Protein AF-A0A7R9L9N0-F1 (afdb_monomer)

InterPro domains:
  IPR003959 ATPase, AAA-type, core [PF07724] (1-65)
  IPR019489 Clp ATPase, C-terminal [PF10431] (75-154)
  IPR019489 Clp ATPase, C-terminal [SM01086] (73-165)
  IPR027417 P-loop containing nucleoside triphosphate hydrolase [G3DSA:3.40.50.300] (1-71)
  IPR027417 P-loop containing nucleoside triphosphate hydrolase [SSF52540] (1-149)
  IPR050130 ATP-dependent Clp protease/Chaperone ClpA/ClpB [PTHR11638] (1-160)

pLDDT: mean 86.3, std 12.86, range [38.19, 96.75]

Secondary structure (DSSP, 8-state):
-TTSEEE-TTS-EEE-TT--------TTHHHHHSPPSSSS---THHHHHHHHHHHS-HHHHTT-S---PPPPPPHHHHHHHHHHHHHHHHHHHHTTTEEEEE-HHHHHHHHHHS-BTTTBTHHHHHHHIIIIIHHHHHHHHHSTTTTT-EEEEEEEEEETTEEEEEEEEEE--TT----

Sequence (179 aa):
MDHGALTDNNGRKSDFRNVIIVLTTNIGAESISRNSIGFTEQDNSNDNQEAMKRAFAPEFRNRLDGVIQFKALPTTVIESVVDKFLTELQAQLDDKKVVLEVDQSARDWMAENGYDRLMGARPMQRLIQEHLKKPLAEMILFGELADHGGNVAVSVKKENGKAVGLTLEVFEDQTAEPA

Mean predicted aligned error: 8.56 Å

Organism: NCBI:txid334625

Nearest PDB structures (foldseek):
  7uix-assembly1_B  TM=8.392E-01  e=4.889E-17  Escherichia coli
  6w21-assembly1_E  TM=8.529E-01  e=1.206E-16  Escherichia coli K-12
  7uiw-assembly1_B  TM=8.337E-01  e=1.561E-16  Escherichia coli
  7uiy-assembly1_F  TM=8.412E-01  e=2.155E-16  Escherichia coli
  1qvr-assembly1_A  TM=8.276E-01  e=9.006E-12  Thermus thermophilus

Solvent-accessible surface area (backbone atoms only — not comparable to full-atom values): 10973 Å² total; per-residue (Å²): 118,94,79,36,58,50,69,50,99,86,70,50,74,48,75,41,82,91,55,87,86,84,86,86,77,73,78,42,47,71,59,72,63,57,77,53,90,61,101,53,87,66,82,55,64,64,60,34,53,51,44,48,58,73,75,42,58,66,74,61,59,75,70,51,95,73,86,84,84,84,75,75,81,53,68,73,57,40,45,53,50,50,52,49,53,50,51,58,48,40,64,63,27,53,84,52,49,33,47,76,46,72,39,69,65,32,52,53,51,45,40,64,72,12,47,39,83,81,64,37,63,59,50,30,61,54,47,45,42,63,60,42,51,48,56,51,50,49,28,43,71,76,41,89,28,44,89,74,22,47,37,33,41,33,39,59,30,65,55,98,89,38,79,78,51,62,41,78,44,79,53,80,80,86,79,75,74,81,131

Radius of gyration: 23.98 Å; Cα contacts (8 Å, |Δi|>4): 185; chains: 1; bounding box: 68×57×52 Å

Structure (mmCIF, N/CA/C/O backbone):
data_AF-A0A7R9L9N0-F1
#
_entry.id   AF-A0A7R9L9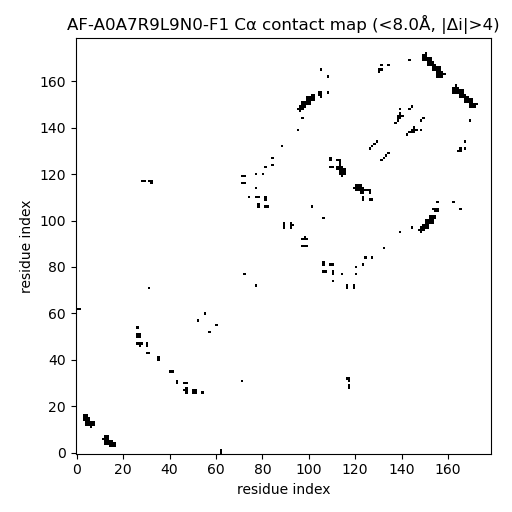N0-F1
#
loop_
_atom_site.group_PDB
_atom_site.id
_atom_site.type_symbol
_atom_site.label_atom_id
_atom_site.label_alt_id
_atom_site.label_comp_id
_atom_site.label_asym_id
_atom_site.label_entity_id
_atom_site.label_seq_id
_atom_site.pdbx_PDB_ins_code
_atom_site.Cartn_x
_atom_site.Cartn_y
_atom_site.Cartn_z
_atom_site.occupancy
_atom_site.B_iso_or_equiv
_atom_site.auth_seq_id
_atom_site.auth_comp_id
_atom_site.auth_asym_id
_atom_site.auth_atom_id
_atom_site.pdbx_PDB_model_num
ATOM 1 N N . MET A 1 1 ? 20.159 -14.242 -21.061 1.00 66.88 1 MET A N 1
ATOM 2 C CA . MET A 1 1 ? 18.996 -14.162 -21.972 1.00 66.88 1 MET A CA 1
ATOM 3 C C . MET A 1 1 ? 19.245 -14.976 -23.233 1.00 66.88 1 MET A C 1
ATOM 5 O O . MET A 1 1 ? 18.475 -15.877 -23.512 1.00 66.88 1 MET A O 1
ATOM 9 N N . ASP A 1 2 ? 20.377 -14.768 -23.898 1.00 79.56 2 ASP A N 1
ATOM 10 C CA . ASP A 1 2 ? 20.700 -15.295 -25.238 1.00 79.56 2 ASP A CA 1
ATOM 11 C C . ASP A 1 2 ? 20.573 -16.808 -25.439 1.00 79.56 2 ASP A C 1
ATOM 13 O O . ASP A 1 2 ? 20.104 -17.256 -26.480 1.00 79.56 2 ASP A O 1
ATOM 17 N N . HIS A 1 3 ? 20.982 -17.609 -24.456 1.00 83.31 3 HIS A N 1
ATOM 18 C CA . HIS A 1 3 ? 20.977 -19.072 -24.580 1.00 83.31 3 HIS A CA 1
ATOM 19 C C . HIS A 1 3 ? 19.812 -19.749 -23.855 1.00 83.31 3 HIS A C 1
ATOM 21 O O . HIS A 1 3 ? 19.729 -20.976 -23.861 1.00 83.31 3 HIS A O 1
ATOM 27 N N . GLY A 1 4 ? 18.940 -18.965 -23.207 1.00 88.44 4 GLY A N 1
ATOM 28 C CA . GLY A 1 4 ? 17.762 -19.470 -22.501 1.00 88.44 4 GLY A CA 1
ATOM 29 C C . GLY A 1 4 ? 18.058 -20.539 -21.448 1.00 88.44 4 GLY A C 1
ATOM 30 O O . GLY A 1 4 ? 17.176 -21.327 -21.142 1.00 88.44 4 GLY A O 1
ATOM 31 N N . ALA A 1 5 ? 19.284 -20.627 -20.924 1.00 93.12 5 ALA A N 1
ATOM 32 C CA . ALA A 1 5 ? 19.654 -21.661 -19.971 1.00 93.12 5 ALA A CA 1
ATOM 33 C C . ALA A 1 5 ? 20.820 -21.252 -19.068 1.00 93.12 5 ALA A C 1
ATOM 35 O O . ALA A 1 5 ? 21.675 -20.462 -19.472 1.00 93.12 5 ALA A O 1
ATOM 36 N N . LEU A 1 6 ? 20.869 -21.839 -17.873 1.00 93.88 6 LEU A N 1
ATOM 37 C CA . LEU A 1 6 ? 21.941 -21.671 -16.893 1.00 93.88 6 LEU A CA 1
ATOM 38 C C . LEU A 1 6 ? 22.413 -23.048 -16.423 1.00 93.88 6 LEU A C 1
ATOM 40 O O . LEU A 1 6 ? 21.587 -23.866 -16.027 1.00 93.88 6 LEU A O 1
ATOM 44 N N . THR A 1 7 ? 23.718 -23.304 -16.460 1.00 94.25 7 THR A N 1
ATOM 45 C CA . THR A 1 7 ? 24.301 -24.550 -15.943 1.00 94.25 7 THR A CA 1
ATOM 46 C C . THR A 1 7 ? 24.833 -24.320 -14.532 1.00 94.25 7 THR A C 1
ATOM 48 O O . THR A 1 7 ? 25.571 -23.361 -14.311 1.00 94.25 7 THR A O 1
ATOM 51 N N . ASP A 1 8 ? 24.450 -25.174 -13.585 1.00 93.38 8 ASP A N 1
ATOM 52 C CA . ASP A 1 8 ? 24.952 -25.133 -12.211 1.00 93.38 8 ASP A CA 1
ATOM 53 C C . ASP A 1 8 ? 26.364 -25.744 -12.085 1.00 93.38 8 ASP A C 1
ATOM 55 O O . ASP A 1 8 ? 26.935 -26.283 -13.036 1.00 93.38 8 ASP A O 1
ATOM 59 N N . ASN A 1 9 ? 26.946 -25.669 -10.887 1.00 94.19 9 ASN A N 1
ATOM 60 C CA . ASN A 1 9 ? 28.271 -26.225 -10.586 1.00 94.19 9 ASN A CA 1
ATOM 61 C C . ASN A 1 9 ? 28.336 -27.764 -10.628 1.00 94.19 9 ASN A C 1
ATOM 63 O O . ASN A 1 9 ? 29.430 -28.322 -10.661 1.00 94.19 9 ASN A O 1
ATOM 67 N N . ASN A 1 10 ? 27.187 -28.440 -10.653 1.00 93.75 10 ASN A N 1
ATOM 68 C CA . ASN A 1 10 ? 27.058 -29.891 -10.762 1.00 93.75 10 ASN A CA 1
ATOM 69 C C . ASN A 1 10 ? 26.757 -30.343 -12.204 1.00 93.75 10 ASN A C 1
ATOM 71 O O . ASN A 1 10 ? 26.497 -31.524 -12.439 1.00 93.75 10 ASN A O 1
ATOM 75 N N . GLY A 1 11 ? 26.767 -29.420 -13.173 1.00 92.88 11 GLY A N 1
ATOM 76 C CA . GLY A 1 11 ? 26.501 -29.694 -14.584 1.00 92.88 11 GLY A CA 1
ATOM 77 C C . GLY A 1 11 ? 25.018 -29.809 -14.952 1.00 92.88 11 GLY A C 1
ATOM 78 O O . GLY A 1 11 ? 24.703 -30.130 -16.099 1.00 92.88 11 GLY A O 1
ATOM 79 N N . ARG A 1 12 ? 24.087 -29.545 -14.026 1.00 94.00 12 ARG A N 1
ATOM 80 C CA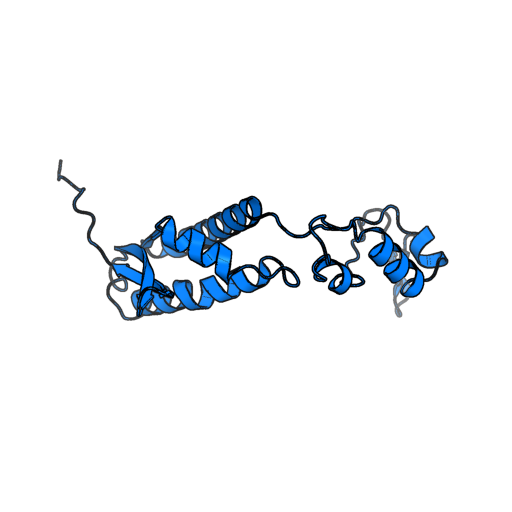 . ARG A 1 12 ? 22.651 -29.518 -14.335 1.00 94.00 12 ARG A CA 1
ATOM 81 C C . ARG A 1 12 ? 22.308 -28.228 -15.055 1.00 94.00 12 ARG A C 1
ATOM 83 O O . ARG A 1 12 ? 22.770 -27.156 -14.681 1.00 94.00 12 ARG A O 1
ATOM 90 N N . LYS A 1 13 ? 21.462 -28.328 -16.077 1.00 93.88 13 LYS A N 1
ATOM 91 C CA . LYS A 1 13 ? 21.051 -27.194 -16.905 1.00 93.88 13 LYS A CA 1
ATOM 92 C C . LYS A 1 13 ? 19.606 -26.810 -16.599 1.00 93.88 13 LYS A C 1
ATOM 94 O O . LYS A 1 13 ? 18.695 -27.589 -16.863 1.00 93.88 13 LYS A O 1
ATOM 99 N N . SER A 1 14 ? 19.410 -25.605 -16.084 1.00 94.06 14 SER A N 1
ATOM 100 C CA . SER A 1 14 ? 18.100 -24.973 -15.929 1.00 94.06 14 SER A CA 1
ATOM 101 C C . SER A 1 14 ? 17.702 -24.292 -17.231 1.00 94.06 14 SER A C 1
ATOM 103 O O . SER A 1 14 ? 18.494 -23.542 -17.801 1.00 94.06 14 SER A O 1
ATOM 105 N N . ASP A 1 15 ? 16.484 -24.548 -17.696 1.00 94.44 15 ASP A N 1
ATOM 106 C CA . ASP A 1 15 ? 15.914 -23.989 -18.922 1.00 94.44 15 ASP A CA 1
ATOM 107 C C . ASP A 1 15 ? 14.980 -22.813 -18.595 1.00 94.44 15 ASP A C 1
ATOM 109 O O . ASP A 1 15 ? 14.096 -22.928 -17.751 1.00 94.44 15 ASP A O 1
ATOM 113 N N . PHE A 1 16 ? 15.183 -21.684 -19.268 1.00 95.94 16 PHE A N 1
ATOM 114 C CA . PHE A 1 16 ? 14.452 -20.428 -19.094 1.00 95.94 16 PHE A CA 1
ATOM 115 C C . PHE A 1 16 ? 13.531 -20.104 -20.281 1.00 95.94 16 PHE A C 1
ATOM 117 O O . PHE A 1 16 ? 12.937 -19.031 -20.306 1.00 95.94 16 PHE A O 1
ATOM 124 N N . ARG A 1 17 ? 13.369 -21.004 -21.265 1.00 94.06 17 ARG A N 1
ATOM 125 C CA . ARG A 1 17 ? 12.525 -20.758 -22.456 1.00 94.06 17 ARG A CA 1
ATOM 126 C C . ARG A 1 17 ? 11.050 -20.496 -22.137 1.00 94.06 17 ARG A C 1
ATOM 128 O O . ARG A 1 17 ? 10.388 -19.821 -22.912 1.00 94.06 17 ARG A O 1
ATOM 135 N N . ASN A 1 18 ? 10.551 -21.008 -21.011 1.00 94.88 18 ASN A N 1
ATOM 136 C CA . ASN A 1 18 ? 9.166 -20.827 -20.554 1.00 94.88 18 ASN A CA 1
ATOM 137 C C . ASN A 1 18 ? 9.083 -19.990 -19.265 1.00 94.88 18 ASN A C 1
ATOM 139 O O . ASN A 1 18 ? 8.193 -20.197 -18.444 1.00 94.88 18 ASN A O 1
ATOM 143 N N . VAL A 1 19 ? 10.044 -19.088 -19.050 1.00 94.75 19 VAL A N 1
ATOM 144 C CA . VAL A 1 19 ? 10.122 -18.243 -17.852 1.00 94.75 19 VAL A CA 1
ATOM 145 C C . VAL A 1 19 ? 10.022 -16.777 -18.252 1.00 94.75 19 VAL A C 1
ATOM 147 O O . VAL A 1 19 ? 10.717 -16.327 -19.159 1.00 94.75 19 VAL A O 1
ATOM 150 N N . ILE A 1 20 ? 9.201 -16.019 -17.524 1.00 93.75 20 ILE A N 1
ATOM 151 C CA . ILE A 1 20 ? 9.184 -14.556 -17.600 1.00 93.75 20 ILE A CA 1
ATOM 152 C C . ILE A 1 20 ? 10.151 -14.021 -16.545 1.00 93.75 20 ILE A C 1
ATOM 154 O O . ILE A 1 20 ? 10.002 -14.302 -15.356 1.00 93.75 20 ILE A O 1
ATOM 158 N N . ILE A 1 21 ? 11.143 -13.244 -16.978 1.00 93.25 21 ILE A N 1
ATOM 159 C CA . ILE A 1 21 ? 12.102 -12.597 -16.081 1.00 93.25 21 ILE A CA 1
ATOM 160 C C . ILE A 1 21 ? 11.637 -11.162 -15.840 1.00 93.25 21 ILE A C 1
ATOM 162 O O . ILE A 1 21 ? 11.661 -10.336 -16.749 1.00 93.25 21 ILE A O 1
ATOM 166 N N . VAL A 1 22 ? 11.246 -10.862 -14.602 1.00 95.69 22 VAL A N 1
ATOM 167 C CA . VAL A 1 22 ? 10.924 -9.499 -14.164 1.00 95.69 22 VAL A CA 1
ATOM 168 C C . VAL A 1 22 ? 12.070 -8.978 -13.309 1.00 95.69 22 VAL A C 1
ATOM 170 O O . VAL A 1 22 ? 12.461 -9.604 -12.325 1.00 95.69 22 VAL A O 1
ATOM 173 N N . LEU A 1 23 ? 12.611 -7.825 -13.691 1.00 94.38 23 LEU A N 1
ATOM 174 C CA . LEU A 1 23 ? 13.697 -7.150 -12.989 1.00 94.38 23 LEU A CA 1
ATOM 175 C C . LEU A 1 23 ? 13.190 -5.802 -12.489 1.00 94.38 23 LEU A C 1
ATOM 177 O O . LEU A 1 23 ? 12.576 -5.049 -13.242 1.00 94.38 23 LEU A O 1
ATOM 181 N N . THR A 1 24 ? 13.464 -5.484 -11.229 1.00 92.38 24 THR A N 1
ATOM 182 C CA . THR A 1 24 ? 13.027 -4.231 -10.602 1.00 92.38 24 THR A CA 1
ATOM 183 C C . THR A 1 24 ? 14.224 -3.463 -10.069 1.00 92.38 24 THR A C 1
ATOM 185 O O . THR A 1 24 ? 15.133 -4.055 -9.490 1.00 92.38 24 THR A O 1
ATOM 188 N N . THR A 1 25 ? 14.214 -2.141 -10.212 1.00 89.81 25 THR A N 1
ATOM 189 C CA . THR A 1 25 ? 15.235 -1.252 -9.653 1.00 89.81 25 THR A CA 1
ATOM 190 C C . THR A 1 25 ? 14.600 0.053 -9.185 1.00 89.81 25 THR A C 1
ATOM 192 O O . THR A 1 25 ? 13.634 0.513 -9.786 1.00 89.81 25 THR A O 1
ATOM 195 N N . ASN A 1 26 ? 15.154 0.657 -8.130 1.00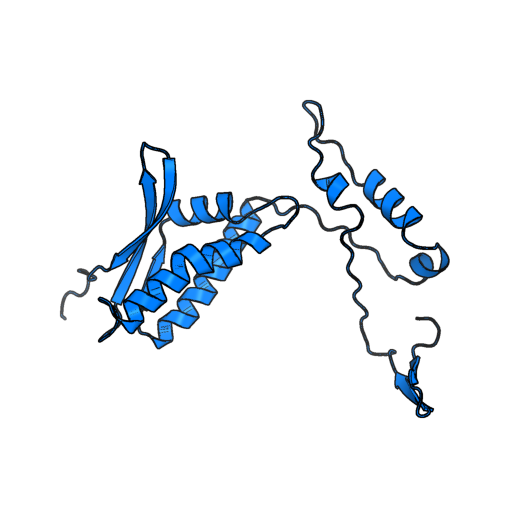 86.31 26 ASN A N 1
ATOM 196 C CA . ASN A 1 26 ? 14.750 1.982 -7.642 1.00 86.31 26 ASN A CA 1
ATOM 197 C C . ASN A 1 26 ? 15.593 3.115 -8.264 1.00 86.31 26 ASN A C 1
ATOM 199 O O . ASN A 1 26 ? 15.552 4.251 -7.793 1.00 86.31 26 ASN A O 1
ATOM 203 N N . ILE A 1 27 ? 16.400 2.822 -9.292 1.00 86.12 27 ILE A N 1
ATOM 204 C CA . ILE A 1 27 ? 17.184 3.838 -10.006 1.00 86.12 27 ILE A CA 1
ATOM 205 C C . ILE A 1 27 ? 16.244 4.901 -10.582 1.00 86.12 27 ILE A C 1
ATOM 207 O O . ILE A 1 27 ? 15.255 4.581 -11.235 1.00 86.12 27 ILE A O 1
ATOM 211 N N . GLY A 1 28 ? 16.564 6.172 -10.336 1.00 75.62 28 GLY A N 1
ATOM 212 C CA . GLY A 1 28 ? 15.737 7.298 -10.772 1.00 75.62 28 GLY A CA 1
ATOM 213 C C . GLY A 1 28 ? 14.507 7.569 -9.893 1.00 75.62 28 GLY A C 1
ATOM 214 O O . GLY A 1 28 ? 13.747 8.490 -10.178 1.00 75.62 28 GLY A O 1
ATOM 215 N N . ALA A 1 29 ? 14.300 6.834 -8.794 1.00 75.31 29 ALA A N 1
ATOM 216 C CA . ALA A 1 29 ? 13.198 7.125 -7.871 1.00 75.31 29 ALA A CA 1
ATOM 217 C C . ALA A 1 29 ? 13.334 8.516 -7.213 1.00 75.31 29 ALA A C 1
ATOM 219 O O . ALA A 1 29 ? 12.337 9.206 -7.015 1.00 75.31 29 ALA A O 1
ATOM 220 N N . GLU A 1 30 ? 14.561 8.977 -6.947 1.00 69.62 30 GLU A N 1
ATOM 221 C CA . GLU A 1 30 ? 14.825 10.310 -6.376 1.00 69.62 30 GLU A CA 1
ATOM 222 C C . GLU A 1 30 ? 14.496 11.463 -7.339 1.00 69.62 30 GLU A C 1
ATOM 224 O O . GLU A 1 30 ? 14.114 12.551 -6.915 1.00 69.62 30 GLU A O 1
ATOM 229 N N . SER A 1 31 ? 14.601 11.252 -8.654 1.00 66.94 31 SER A N 1
ATOM 230 C CA . SER A 1 31 ? 14.202 12.250 -9.659 1.00 66.94 31 SER A CA 1
ATOM 231 C C . SER A 1 31 ? 12.684 12.464 -9.674 1.00 66.94 31 SER A C 1
ATOM 233 O O . SER A 1 31 ? 12.215 13.547 -10.017 1.00 66.94 31 SER A O 1
ATOM 235 N N . ILE A 1 32 ? 11.909 11.454 -9.265 1.00 65.12 32 ILE A N 1
ATOM 236 C CA . ILE A 1 32 ? 10.441 11.503 -9.209 1.00 65.12 32 ILE A CA 1
ATOM 237 C C . ILE A 1 32 ? 9.948 12.329 -8.010 1.00 65.12 32 ILE A C 1
ATOM 239 O O . ILE A 1 32 ? 8.855 12.891 -8.077 1.00 65.12 32 ILE A O 1
ATOM 243 N N . SER A 1 33 ? 10.726 12.430 -6.925 1.00 60.97 33 SER A N 1
ATOM 244 C CA . SER A 1 33 ? 10.334 13.174 -5.717 1.00 60.97 33 SER A CA 1
ATOM 245 C C . SER A 1 33 ? 10.700 14.654 -5.740 1.00 60.97 33 SER A C 1
ATOM 247 O O . SER A 1 33 ? 10.201 15.409 -4.903 1.00 60.97 33 SER A O 1
ATOM 249 N N . ARG A 1 34 ? 11.546 15.094 -6.6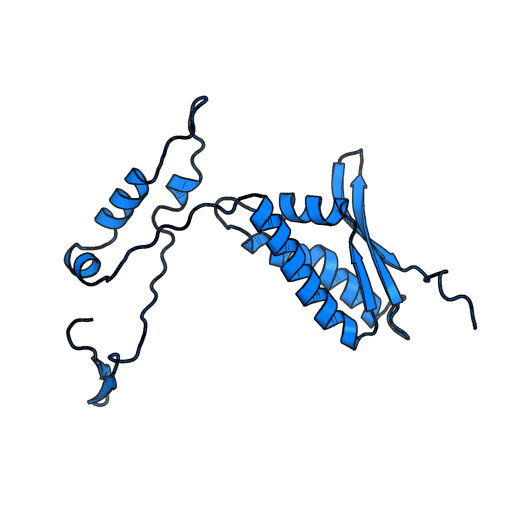80 1.00 62.97 34 ARG A N 1
ATOM 250 C CA . ARG A 1 34 ? 11.871 16.514 -6.817 1.00 62.97 34 ARG A CA 1
ATOM 251 C C . ARG A 1 34 ? 10.623 17.292 -7.223 1.00 62.97 34 ARG A C 1
ATOM 253 O O . ARG A 1 34 ? 10.065 17.084 -8.298 1.00 62.97 34 ARG A O 1
ATOM 260 N N . ASN A 1 35 ? 10.199 18.201 -6.346 1.00 56.50 35 ASN A N 1
ATOM 261 C CA . ASN A 1 35 ? 9.165 19.173 -6.668 1.00 56.50 35 ASN A CA 1
ATOM 262 C C . ASN A 1 35 ? 9.661 20.056 -7.816 1.00 56.50 35 ASN A C 1
ATOM 264 O O . ASN A 1 35 ? 10.758 20.614 -7.748 1.00 56.50 35 ASN A O 1
ATOM 268 N N . SER A 1 36 ? 8.851 20.180 -8.864 1.00 56.75 36 SER A N 1
ATOM 269 C CA . SER A 1 36 ? 9.088 21.135 -9.940 1.00 56.75 36 SER A CA 1
ATOM 270 C C . SER A 1 36 ? 9.088 22.549 -9.360 1.00 56.75 36 SER A C 1
ATOM 272 O O . SER A 1 36 ? 8.131 22.964 -8.706 1.00 56.75 36 SER A O 1
ATOM 274 N N . ILE A 1 37 ? 10.171 23.296 -9.573 1.00 51.56 37 ILE A N 1
ATOM 275 C CA . ILE A 1 37 ? 10.228 24.715 -9.214 1.00 51.56 37 ILE A CA 1
ATOM 276 C C . ILE A 1 37 ? 9.460 25.484 -10.298 1.00 51.56 37 ILE A C 1
ATOM 278 O O . ILE A 1 37 ? 9.965 25.668 -11.402 1.00 51.56 37 ILE A O 1
ATOM 282 N N . GLY A 1 38 ? 8.230 25.905 -9.990 1.00 48.75 38 GLY A N 1
ATOM 283 C CA . GLY A 1 38 ? 7.360 26.675 -10.889 1.00 48.75 38 GLY A CA 1
ATOM 284 C C . GLY A 1 38 ? 5.926 26.137 -10.964 1.00 48.75 38 GLY A C 1
ATOM 285 O O . GLY A 1 38 ? 5.627 25.063 -10.457 1.00 48.75 38 GLY A O 1
ATOM 286 N N . PHE A 1 39 ? 5.029 26.888 -11.612 1.00 57.91 39 PHE A N 1
ATOM 287 C CA . PHE A 1 39 ? 3.592 26.574 -11.744 1.00 57.91 39 PHE A CA 1
ATOM 288 C C . PHE A 1 39 ? 3.268 25.423 -12.719 1.00 57.91 39 PHE A C 1
ATOM 290 O O . PHE A 1 39 ? 2.101 25.131 -12.968 1.00 57.91 39 PHE A O 1
ATOM 297 N N . THR A 1 40 ? 4.287 24.783 -13.286 1.00 49.28 40 THR A N 1
ATOM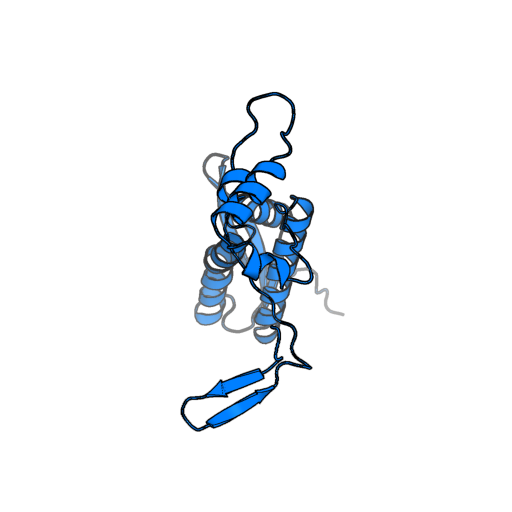 298 C CA . THR A 1 40 ? 4.172 23.697 -14.267 1.00 49.28 40 THR A CA 1
ATOM 299 C C . THR A 1 40 ? 4.916 22.476 -13.759 1.00 49.28 40 THR A C 1
ATOM 301 O O . THR A 1 40 ? 6.100 22.573 -13.431 1.00 49.28 40 THR A O 1
ATOM 304 N N . GLU A 1 41 ? 4.238 21.328 -13.735 1.00 57.34 41 GLU A N 1
ATOM 305 C CA . GLU A 1 41 ? 4.889 20.038 -13.523 1.00 57.34 41 GLU A CA 1
ATOM 306 C C . GLU A 1 41 ? 5.922 19.805 -14.635 1.00 57.34 41 GLU A C 1
ATOM 308 O O . GLU A 1 41 ? 5.593 19.830 -15.822 1.00 57.34 41 GLU A O 1
ATOM 313 N N . GLN A 1 42 ? 7.188 19.617 -14.260 1.00 58.38 42 GLN A N 1
ATOM 314 C CA . GLN A 1 42 ? 8.225 19.195 -15.198 1.00 58.38 42 GLN A CA 1
ATOM 315 C C . GLN A 1 42 ? 8.130 17.684 -15.410 1.00 58.38 42 GLN A C 1
ATOM 317 O O . GLN A 1 42 ? 8.074 16.908 -14.454 1.00 58.38 42 GLN A O 1
ATOM 322 N N . ASP A 1 43 ? 8.126 17.266 -16.674 1.00 61.78 43 ASP A N 1
ATOM 323 C CA . ASP A 1 43 ? 8.203 15.856 -17.041 1.00 61.78 43 ASP A CA 1
ATOM 324 C C . ASP A 1 43 ? 9.637 15.341 -16.815 1.00 61.78 43 ASP A C 1
ATOM 326 O O . ASP A 1 43 ? 10.519 15.476 -17.664 1.00 61.78 43 ASP A O 1
ATOM 330 N N . ASN A 1 44 ? 9.874 14.751 -15.640 1.00 63.84 44 ASN A N 1
ATOM 331 C CA . ASN A 1 44 ? 11.175 14.202 -15.235 1.00 63.84 44 ASN A CA 1
ATOM 332 C C . ASN A 1 44 ? 11.479 12.824 -15.872 1.00 63.84 44 ASN A C 1
ATOM 334 O O . ASN A 1 44 ? 12.369 12.104 -15.412 1.00 63.84 44 ASN A O 1
ATOM 338 N N . SER A 1 45 ? 10.743 12.402 -16.909 1.00 63.47 45 SER A N 1
ATOM 339 C CA . SER A 1 45 ? 10.981 11.127 -17.608 1.00 63.47 45 SER A CA 1
ATOM 340 C C . SER A 1 45 ? 12.378 11.038 -18.242 1.00 63.47 45 SER A C 1
ATOM 342 O O . SER A 1 45 ? 12.994 9.967 -18.220 1.00 63.47 45 SER A O 1
ATOM 344 N N . ASN A 1 46 ? 12.925 12.159 -18.725 1.00 64.75 46 ASN A N 1
ATOM 345 C CA . ASN A 1 46 ? 14.267 12.213 -19.317 1.00 64.75 46 ASN A CA 1
ATOM 346 C C . ASN A 1 46 ? 15.385 11.912 -18.300 1.00 64.75 46 ASN A C 1
ATOM 348 O O . ASN A 1 46 ? 16.317 11.169 -18.619 1.00 64.75 46 ASN A O 1
ATOM 352 N N . ASP A 1 47 ? 15.256 12.393 -17.060 1.00 71.88 47 ASP A N 1
ATOM 353 C CA . ASP A 1 47 ? 16.243 12.167 -15.994 1.00 71.88 47 ASP A CA 1
ATOM 354 C C . ASP A 1 47 ? 16.367 10.677 -15.640 1.00 71.88 47 ASP A C 1
ATOM 356 O O . ASP A 1 47 ? 17.463 10.154 -15.412 1.00 71.88 47 ASP A O 1
ATOM 360 N N . ASN A 1 48 ? 15.245 9.954 -15.664 1.00 75.75 48 ASN A N 1
ATOM 361 C CA . ASN A 1 48 ? 15.219 8.521 -15.378 1.00 75.75 48 ASN A CA 1
ATOM 362 C C . ASN A 1 48 ? 15.858 7.687 -16.490 1.00 75.75 48 ASN A C 1
ATOM 364 O O . ASN A 1 48 ? 16.554 6.709 -16.203 1.00 75.75 48 ASN A O 1
ATOM 368 N N . GLN A 1 49 ? 15.686 8.081 -17.755 1.00 79.69 49 GLN A N 1
ATOM 369 C CA . GLN A 1 49 ? 16.372 7.418 -18.864 1.00 79.69 49 GLN A CA 1
ATOM 370 C C . GLN A 1 49 ? 17.890 7.592 -18.782 1.00 79.69 49 GLN A C 1
ATOM 372 O O . GLN A 1 49 ? 18.631 6.644 -19.056 1.00 79.69 49 GLN A O 1
ATOM 377 N N . GLU A 1 50 ? 18.374 8.773 -18.394 1.00 84.31 50 GLU A N 1
ATOM 378 C CA . GLU A 1 50 ? 19.806 8.989 -18.186 1.00 84.31 50 GLU A CA 1
ATOM 379 C C . GLU A 1 50 ? 20.353 8.164 -17.023 1.00 84.31 50 GLU A C 1
ATOM 381 O O . GLU A 1 50 ? 21.387 7.509 -17.176 1.00 84.31 50 GLU A O 1
ATOM 386 N N . ALA A 1 51 ? 19.652 8.141 -15.887 1.00 85.12 51 ALA A N 1
ATOM 387 C CA . ALA A 1 51 ? 20.043 7.330 -14.738 1.00 85.12 51 ALA A CA 1
ATOM 388 C C . ALA A 1 51 ? 20.143 5.840 -15.113 1.00 85.12 51 ALA A C 1
ATOM 390 O O . ALA A 1 51 ? 21.133 5.180 -14.789 1.00 85.12 51 ALA A O 1
ATOM 391 N N . MET A 1 52 ? 19.182 5.329 -15.890 1.00 86.12 52 MET A N 1
ATOM 392 C CA . MET A 1 52 ? 19.206 3.958 -16.407 1.00 86.12 52 MET A CA 1
ATOM 393 C C . MET A 1 52 ? 20.363 3.695 -17.377 1.00 86.12 52 MET A C 1
ATOM 395 O O . MET A 1 52 ? 20.980 2.631 -17.314 1.00 86.12 52 MET A O 1
ATOM 399 N N . LYS A 1 53 ? 20.692 4.650 -18.259 1.00 87.88 53 LYS A N 1
ATOM 400 C CA . LYS A 1 53 ? 21.839 4.538 -19.178 1.00 87.88 53 LYS A CA 1
ATOM 401 C C . LYS A 1 53 ? 23.178 4.521 -18.442 1.00 87.88 53 LYS A C 1
ATOM 403 O O . LYS A 1 53 ? 24.084 3.827 -18.892 1.00 87.88 53 LYS A O 1
ATOM 408 N N . ARG A 1 54 ? 23.304 5.276 -17.345 1.00 89.25 54 ARG A N 1
ATOM 409 C CA . ARG A 1 54 ? 24.521 5.319 -16.515 1.00 89.25 54 ARG A CA 1
ATOM 410 C C . ARG A 1 54 ? 24.681 4.061 -15.667 1.00 89.25 54 ARG A C 1
ATOM 412 O O . ARG A 1 54 ? 25.796 3.580 -15.511 1.00 89.25 54 ARG A O 1
ATOM 419 N N . ALA A 1 55 ? 23.584 3.536 -15.126 1.00 90.44 55 ALA A N 1
ATOM 420 C CA . ALA A 1 55 ? 23.626 2.389 -14.227 1.00 90.44 55 ALA A CA 1
ATOM 421 C C . ALA A 1 55 ? 23.756 1.039 -14.948 1.00 90.44 55 ALA A C 1
ATOM 423 O O . ALA A 1 55 ? 24.362 0.118 -14.406 1.00 90.44 55 ALA A O 1
ATOM 424 N N . PHE A 1 56 ? 23.201 0.908 -16.159 1.00 92.62 56 PHE A N 1
ATOM 425 C CA . PHE A 1 56 ? 23.208 -0.351 -16.901 1.00 92.62 56 PHE A CA 1
ATOM 426 C C . PHE A 1 56 ? 23.895 -0.225 -18.258 1.00 92.62 56 PHE A C 1
ATOM 428 O O . PHE A 1 56 ? 23.522 0.596 -19.107 1.00 92.62 56 PHE A O 1
ATOM 435 N N . ALA A 1 57 ? 24.857 -1.120 -18.479 1.00 93.94 57 ALA A N 1
ATOM 436 C CA . ALA A 1 57 ? 25.596 -1.229 -19.726 1.00 93.94 57 ALA A CA 1
ATOM 437 C C . ALA A 1 57 ? 24.648 -1.448 -20.928 1.00 93.94 57 ALA A C 1
ATOM 439 O O . ALA A 1 57 ? 23.591 -2.082 -20.784 1.00 93.94 57 ALA A O 1
ATOM 440 N N . PRO A 1 58 ? 24.982 -0.909 -22.114 1.00 92.56 58 PRO A N 1
ATOM 441 C CA . PRO A 1 58 ? 24.144 -1.036 -23.304 1.00 92.56 58 PRO A CA 1
ATOM 442 C C . PRO A 1 58 ? 23.879 -2.497 -23.685 1.00 92.56 58 PRO A C 1
ATOM 444 O O . PRO A 1 58 ? 22.769 -2.808 -24.106 1.00 92.56 58 PRO A O 1
ATOM 447 N N . GLU A 1 59 ? 24.834 -3.404 -23.465 1.00 93.31 59 GLU A N 1
ATOM 448 C CA . GLU A 1 59 ? 24.687 -4.836 -23.741 1.00 93.31 59 GLU A CA 1
ATOM 449 C C . GLU A 1 59 ? 23.529 -5.442 -22.955 1.00 93.31 59 GLU A C 1
ATOM 451 O O . GLU A 1 59 ? 22.744 -6.196 -23.513 1.00 93.31 59 GLU A O 1
ATOM 456 N N . PHE A 1 60 ? 23.384 -5.083 -21.678 1.00 93.56 60 PHE A N 1
ATOM 457 C CA . PHE A 1 60 ? 22.286 -5.566 -20.846 1.00 93.56 60 PHE A CA 1
ATOM 458 C C . PHE A 1 60 ? 20.946 -4.974 -21.284 1.00 93.56 60 PHE A C 1
ATOM 460 O O . PHE A 1 60 ? 19.972 -5.703 -21.457 1.00 93.56 60 PHE A O 1
ATOM 467 N N . ARG A 1 61 ? 20.902 -3.655 -21.510 1.00 91.81 61 ARG A N 1
ATOM 468 C CA . ARG A 1 61 ? 19.669 -2.959 -21.912 1.00 91.81 61 ARG A CA 1
ATOM 469 C C . ARG A 1 61 ? 19.125 -3.477 -23.242 1.00 91.81 61 ARG A C 1
ATOM 471 O O . ARG A 1 61 ? 17.919 -3.628 -23.373 1.00 91.81 61 ARG A O 1
ATOM 478 N N . ASN A 1 62 ? 20.004 -3.817 -24.183 1.00 92.56 62 ASN A N 1
ATOM 479 C CA . ASN A 1 62 ? 19.633 -4.375 -25.485 1.00 92.56 62 ASN A CA 1
ATOM 480 C C . ASN A 1 62 ? 19.091 -5.816 -25.415 1.00 92.56 62 ASN A C 1
ATOM 482 O O . ASN A 1 62 ? 18.666 -6.348 -26.438 1.00 92.56 62 ASN A O 1
ATOM 486 N N . ARG A 1 63 ? 19.124 -6.470 -24.2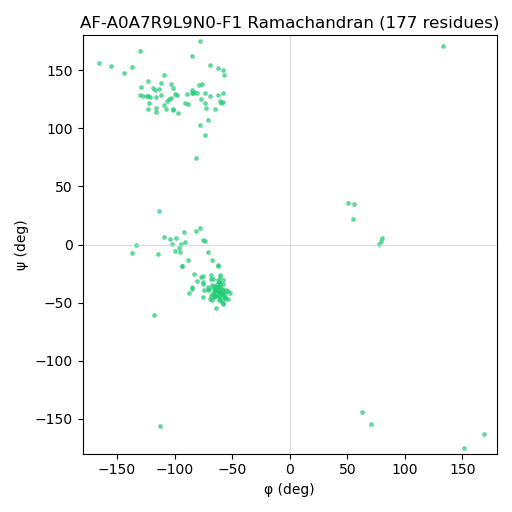44 1.00 94.81 63 ARG A N 1
ATOM 487 C CA . ARG A 1 63 ? 18.521 -7.796 -24.024 1.00 94.81 63 ARG A CA 1
ATOM 488 C C . ARG A 1 63 ? 17.157 -7.740 -23.339 1.00 94.81 63 ARG A C 1
ATOM 490 O O . ARG A 1 63 ? 16.533 -8.783 -23.194 1.00 94.81 63 ARG A O 1
ATOM 497 N N . LEU A 1 64 ? 16.701 -6.561 -22.920 1.00 93.19 64 LEU A N 1
ATOM 498 C CA . LEU A 1 64 ? 15.377 -6.389 -22.331 1.00 93.19 64 LEU A CA 1
ATOM 499 C C . LEU A 1 64 ? 14.341 -6.199 -23.441 1.00 93.19 64 LEU A C 1
ATOM 501 O O . LEU A 1 64 ? 14.512 -5.332 -24.294 1.00 93.19 64 LEU A O 1
ATOM 505 N N . ASP A 1 65 ? 13.243 -6.951 -23.385 1.00 94.06 65 ASP A N 1
ATOM 506 C CA . ASP A 1 65 ? 12.119 -6.774 -24.315 1.00 94.06 65 ASP A CA 1
ATOM 507 C C . ASP A 1 65 ? 11.414 -5.423 -24.115 1.00 94.06 65 ASP A C 1
ATOM 509 O O . ASP A 1 65 ? 10.871 -4.839 -25.050 1.00 94.06 65 ASP A O 1
ATOM 513 N N . GLY A 1 66 ? 11.436 -4.900 -22.887 1.00 90.44 66 GLY A N 1
ATOM 514 C CA . GLY A 1 66 ? 10.853 -3.610 -22.554 1.00 90.44 66 GLY A CA 1
ATOM 515 C C . GLY A 1 66 ? 11.314 -3.086 -21.200 1.00 90.44 66 GLY A C 1
ATOM 516 O O . GLY A 1 66 ? 11.710 -3.841 -20.312 1.00 90.44 66 GLY A O 1
ATOM 517 N N . VAL A 1 67 ? 11.242 -1.766 -21.043 1.00 88.75 67 VAL A N 1
ATOM 518 C CA . VAL A 1 67 ? 11.473 -1.070 -19.774 1.00 88.75 67 VAL A CA 1
ATOM 519 C C . VAL A 1 67 ? 10.221 -0.267 -19.458 1.00 88.75 67 VAL A C 1
ATOM 521 O O . VAL A 1 67 ? 9.807 0.576 -20.250 1.00 88.75 67 VAL A O 1
ATOM 524 N N . ILE A 1 68 ? 9.613 -0.539 -18.305 1.00 88.31 68 ILE A N 1
ATOM 525 C CA . ILE A 1 68 ? 8.372 0.105 -17.874 1.00 88.31 68 ILE A CA 1
ATOM 526 C C . ILE A 1 68 ? 8.693 1.046 -16.719 1.00 88.31 68 ILE A C 1
ATOM 528 O O . ILE A 1 68 ? 9.178 0.617 -15.672 1.00 88.31 68 ILE A O 1
ATOM 532 N N . GLN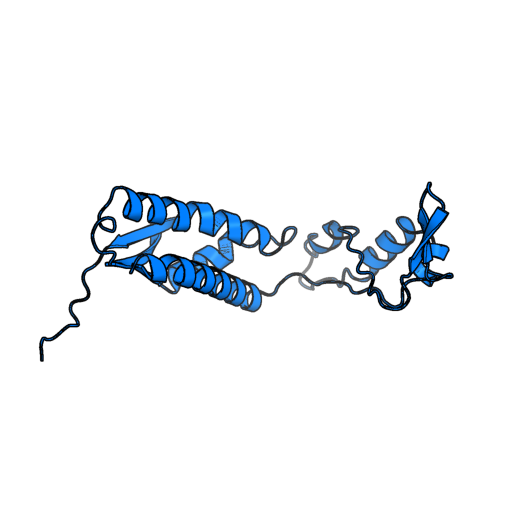 A 1 69 ? 8.406 2.333 -16.906 1.00 83.94 69 GLN A N 1
ATOM 533 C CA . GLN A 1 69 ? 8.505 3.324 -15.843 1.00 83.94 69 GLN A CA 1
ATOM 534 C C . GLN A 1 69 ? 7.180 3.402 -15.082 1.00 83.94 69 GLN A C 1
ATOM 536 O O . GLN A 1 69 ? 6.144 3.744 -15.651 1.00 83.94 69 GLN A O 1
ATOM 541 N N . PHE A 1 70 ? 7.229 3.136 -13.779 1.00 83.75 70 PHE A N 1
ATOM 542 C CA . PHE A 1 70 ? 6.084 3.323 -12.894 1.00 83.75 70 PHE A CA 1
ATOM 543 C C . PHE A 1 70 ? 6.003 4.787 -12.453 1.00 83.75 70 PHE A C 1
ATOM 545 O O . PHE A 1 70 ? 7.001 5.381 -12.041 1.00 83.75 70 PHE A O 1
ATOM 552 N N . LYS A 1 71 ? 4.809 5.373 -12.564 1.00 80.50 71 LYS A N 1
ATOM 553 C CA . LYS A 1 71 ? 4.509 6.713 -12.048 1.00 80.50 71 LYS A CA 1
ATOM 554 C C . LYS A 1 71 ? 4.125 6.631 -10.569 1.00 80.50 71 LYS A C 1
ATOM 556 O O . LYS A 1 71 ? 3.775 5.560 -10.074 1.00 80.50 71 LYS A O 1
ATOM 561 N N . ALA A 1 72 ? 4.176 7.771 -9.883 1.00 81.31 72 ALA A N 1
ATOM 562 C CA . ALA A 1 72 ? 3.617 7.894 -8.541 1.00 81.31 72 ALA A CA 1
ATOM 563 C C . ALA A 1 72 ? 2.115 7.552 -8.551 1.00 81.31 72 ALA A C 1
ATOM 565 O O . ALA A 1 72 ? 1.438 7.748 -9.565 1.00 81.31 72 ALA A O 1
ATOM 566 N N . LEU A 1 73 ? 1.608 7.026 -7.435 1.00 83.50 73 LEU A N 1
ATOM 567 C CA . LEU A 1 73 ? 0.201 6.648 -7.333 1.00 83.50 73 LEU A CA 1
ATOM 568 C C . LEU A 1 73 ? -0.659 7.917 -7.223 1.00 83.50 73 LEU A C 1
ATOM 570 O O . LEU A 1 73 ? -0.352 8.774 -6.392 1.00 83.50 73 LEU A O 1
ATOM 574 N N . PRO A 1 74 ? -1.723 8.060 -8.032 1.00 86.81 74 PRO A N 1
ATOM 575 C CA . PRO A 1 74 ? -2.696 9.124 -7.824 1.00 86.81 74 PRO A CA 1
ATOM 576 C C . PRO A 1 74 ? -3.508 8.856 -6.549 1.00 86.81 74 PRO A C 1
ATOM 578 O O . PRO A 1 74 ? -3.692 7.701 -6.158 1.00 86.81 74 PRO A O 1
ATOM 581 N N . THR A 1 75 ? -4.044 9.913 -5.936 1.00 83.81 75 THR A N 1
ATOM 582 C CA . THR A 1 75 ? -4.824 9.842 -4.686 1.00 83.81 75 THR A CA 1
ATOM 583 C C . THR A 1 75 ? -5.967 8.832 -4.744 1.00 83.81 75 THR A C 1
ATOM 585 O O . THR A 1 75 ? -6.104 8.014 -3.842 1.00 83.81 75 THR A O 1
ATOM 588 N N . THR A 1 76 ? -6.693 8.774 -5.859 1.00 88.44 76 THR A N 1
ATOM 589 C CA . THR A 1 76 ? -7.794 7.817 -6.060 1.00 88.44 76 THR A CA 1
ATOM 590 C C . THR A 1 76 ? -7.347 6.351 -6.000 1.00 88.44 76 THR A C 1
ATOM 592 O O . THR A 1 76 ? -8.081 5.475 -5.543 1.00 88.44 76 THR A O 1
ATOM 595 N N . VAL A 1 77 ? -6.117 6.056 -6.436 1.00 90.50 77 VAL A N 1
ATOM 596 C CA . VAL A 1 77 ? -5.542 4.708 -6.317 1.00 90.50 77 VAL A CA 1
ATOM 597 C C . VAL A 1 77 ? -5.126 4.431 -4.876 1.00 90.50 77 VAL A C 1
ATOM 599 O O . VAL A 1 77 ? -5.248 3.297 -4.427 1.00 90.50 77 VAL A O 1
ATOM 602 N N . ILE A 1 78 ? -4.666 5.440 -4.136 1.00 90.12 78 ILE A N 1
ATOM 603 C CA . ILE A 1 78 ? -4.315 5.293 -2.718 1.00 90.12 78 ILE A CA 1
ATOM 604 C C . ILE A 1 78 ? -5.563 4.958 -1.895 1.00 90.12 78 ILE A C 1
ATOM 606 O O . ILE A 1 78 ? -5.516 4.021 -1.105 1.00 90.12 78 ILE A O 1
ATOM 610 N N . GLU A 1 79 ? -6.681 5.642 -2.134 1.00 90.69 79 GLU A N 1
ATOM 611 C CA . GLU A 1 79 ? -7.981 5.326 -1.518 1.00 90.69 79 GLU A CA 1
ATOM 612 C C . GLU A 1 79 ? -8.390 3.871 -1.801 1.00 90.69 79 GLU A C 1
ATOM 614 O O . GLU A 1 79 ? -8.673 3.108 -0.880 1.00 90.69 79 GLU A O 1
ATOM 619 N N . SER A 1 80 ? -8.275 3.427 -3.057 1.00 93.25 80 SER A N 1
ATOM 620 C CA . SER A 1 80 ? -8.552 2.028 -3.427 1.00 93.25 80 SER A CA 1
ATOM 621 C C . SER A 1 80 ? -7.623 1.030 -2.715 1.00 93.25 80 SER A C 1
ATOM 623 O O . SER A 1 80 ? -8.006 -0.105 -2.429 1.00 93.25 80 SER A O 1
ATOM 625 N N . VAL A 1 81 ? -6.379 1.428 -2.430 1.00 93.12 81 VAL A N 1
ATOM 626 C CA . VAL A 1 81 ? -5.428 0.614 -1.660 1.00 93.12 81 VAL A CA 1
ATOM 627 C C . VAL A 1 81 ? -5.836 0.535 -0.187 1.00 93.12 81 VAL A C 1
ATOM 629 O O . VAL A 1 81 ? -5.723 -0.546 0.394 1.00 93.12 81 VAL A O 1
ATOM 632 N N . VAL A 1 82 ? -6.336 1.625 0.406 1.00 94.44 82 VAL A N 1
ATOM 633 C CA . VAL A 1 82 ? -6.919 1.609 1.761 1.00 94.44 82 VAL A CA 1
ATOM 634 C C . VAL A 1 82 ? -8.075 0.612 1.809 1.00 94.44 82 VAL A C 1
ATOM 636 O O . VAL A 1 82 ? -8.059 -0.296 2.639 1.00 94.44 82 VAL A O 1
ATOM 639 N N . ASP A 1 83 ? -9.019 0.712 0.873 1.00 94.31 83 ASP A N 1
ATOM 640 C CA . ASP A 1 83 ? -10.187 -0.173 0.807 1.00 94.31 83 ASP A CA 1
ATOM 641 C C . ASP A 1 83 ? -9.794 -1.642 0.663 1.00 94.31 83 ASP A C 1
ATOM 643 O O . ASP A 1 83 ? -10.352 -2.516 1.334 1.00 94.31 83 ASP A O 1
ATOM 647 N N . LYS A 1 84 ? -8.785 -1.923 -0.167 1.00 95.38 84 LYS A N 1
ATOM 648 C CA . LYS A 1 84 ? -8.234 -3.269 -0.316 1.00 95.38 84 LYS A CA 1
ATOM 649 C C . LYS A 1 84 ? -7.719 -3.809 1.020 1.00 95.38 84 LYS A C 1
ATOM 651 O O . LYS A 1 84 ? -8.079 -4.920 1.398 1.00 95.38 84 LYS A O 1
ATOM 656 N N . PHE A 1 85 ? -6.892 -3.049 1.737 1.00 94.69 85 PHE A N 1
ATOM 657 C CA . PHE A 1 85 ? -6.349 -3.511 3.016 1.00 94.69 85 PHE A CA 1
ATOM 658 C C . PHE A 1 85 ? -7.421 -3.645 4.100 1.00 94.69 85 PHE A C 1
ATOM 660 O O . PHE A 1 85 ? -7.334 -4.558 4.920 1.00 94.69 85 PHE A O 1
ATOM 667 N N . LEU A 1 86 ? -8.429 -2.771 4.106 1.00 95.75 86 LEU A N 1
ATOM 668 C CA . LEU A 1 86 ? -9.579 -2.891 5.002 1.00 95.75 86 LEU A CA 1
ATOM 669 C C . LEU A 1 86 ? -10.396 -4.148 4.700 1.00 95.75 86 LEU A C 1
ATOM 671 O O . LEU A 1 86 ? -10.794 -4.843 5.624 1.00 95.75 86 LEU A O 1
ATOM 675 N N . THR A 1 87 ? -10.573 -4.488 3.424 1.00 96.56 87 THR A N 1
ATOM 676 C CA . THR A 1 87 ? -11.241 -5.730 3.007 1.00 96.56 87 THR A CA 1
ATOM 677 C C . THR A 1 87 ? -10.445 -6.962 3.444 1.00 96.56 87 THR A C 1
ATOM 679 O O . THR A 1 87 ? -11.008 -7.907 3.989 1.00 96.56 87 THR A O 1
ATOM 682 N N . GLU A 1 88 ? -9.121 -6.948 3.259 1.00 95.44 88 GLU A N 1
ATOM 683 C CA . GLU A 1 88 ? -8.237 -8.020 3.737 1.00 95.44 88 GLU A CA 1
ATOM 684 C C . GLU A 1 88 ? -8.262 -8.148 5.267 1.00 95.44 88 GLU A C 1
ATOM 686 O O . GLU A 1 88 ? -8.193 -9.257 5.793 1.00 95.44 88 GLU A O 1
ATOM 691 N N . LEU A 1 89 ? -8.356 -7.027 5.988 1.00 95.69 89 LEU A N 1
ATOM 692 C CA . LEU A 1 89 ? -8.509 -7.016 7.439 1.00 95.69 89 LEU A CA 1
ATOM 693 C C . LEU A 1 89 ? -9.869 -7.586 7.856 1.00 95.69 89 LEU A C 1
ATOM 695 O O . LEU A 1 89 ? -9.898 -8.454 8.721 1.00 95.69 89 LEU A O 1
ATOM 699 N N . GLN A 1 90 ? -10.963 -7.154 7.225 1.00 96.69 90 GLN A N 1
ATOM 700 C CA . GLN A 1 90 ? -12.307 -7.657 7.510 1.00 96.69 90 GLN A CA 1
ATOM 701 C C . GLN A 1 90 ? -12.375 -9.176 7.334 1.00 96.69 90 GLN A C 1
ATOM 703 O O . GLN A 1 90 ? -12.808 -9.872 8.243 1.00 96.69 90 GLN A O 1
ATOM 708 N N . ALA A 1 91 ? -11.813 -9.709 6.245 1.00 96.56 91 ALA A N 1
ATOM 709 C CA . ALA A 1 91 ? -11.760 -11.153 6.016 1.00 96.56 91 ALA A CA 1
ATOM 710 C C . ALA A 1 91 ? -11.031 -11.927 7.137 1.00 96.56 91 ALA A C 1
ATOM 712 O O . ALA A 1 91 ? -11.353 -13.079 7.407 1.00 96.56 91 ALA A O 1
ATOM 713 N N . GLN A 1 92 ? -10.046 -11.313 7.806 1.00 94.38 92 GLN A N 1
ATOM 714 C CA . GLN A 1 92 ? -9.374 -11.913 8.970 1.00 94.38 92 GLN A CA 1
ATOM 715 C C . GLN A 1 92 ? -10.217 -11.830 10.252 1.00 94.38 92 GLN A C 1
ATOM 717 O O . GLN A 1 92 ? -10.056 -12.659 11.148 1.00 94.38 92 GLN A O 1
ATOM 722 N N . LEU A 1 93 ? -11.078 -10.817 10.358 1.00 95.19 93 LEU A N 1
ATOM 723 C CA . LEU A 1 93 ? -11.956 -10.568 11.502 1.00 95.19 93 LEU A CA 1
ATOM 724 C C . LEU A 1 93 ? -13.248 -11.391 11.446 1.00 95.19 93 LEU A C 1
ATOM 726 O O . LEU A 1 93 ? -13.798 -11.712 12.500 1.00 95.19 93 LEU A O 1
ATOM 730 N N . ASP A 1 94 ? -13.688 -11.795 10.253 1.00 94.38 94 ASP A N 1
ATOM 731 C CA . ASP A 1 94 ? -14.880 -12.627 10.053 1.00 94.38 94 ASP A CA 1
ATOM 732 C C . ASP A 1 94 ? -14.796 -13.942 10.850 1.00 94.38 94 ASP A C 1
ATOM 734 O O . ASP A 1 94 ? -15.740 -14.316 11.551 1.00 94.38 94 ASP A O 1
ATOM 738 N N . ASP A 1 95 ? -13.623 -14.588 10.870 1.00 91.94 95 ASP A N 1
ATOM 739 C CA . ASP A 1 95 ? -13.353 -15.793 11.674 1.00 91.94 95 ASP A CA 1
ATOM 740 C C . ASP A 1 95 ? -13.480 -15.554 13.193 1.00 91.94 95 ASP A C 1
ATOM 742 O O . ASP A 1 95 ? -13.588 -16.498 13.982 1.00 91.94 95 ASP A O 1
ATOM 746 N N . LYS A 1 96 ? -13.433 -14.289 13.622 1.00 93.06 96 LYS A N 1
ATOM 747 C CA . LYS A 1 96 ? -13.586 -13.838 15.012 1.00 93.06 96 LYS A CA 1
ATOM 748 C C . LYS A 1 96 ? -14.955 -13.224 15.289 1.00 93.06 96 LYS A C 1
ATOM 750 O O . LYS A 1 96 ? -15.172 -12.771 16.407 1.00 93.06 96 LYS A O 1
ATOM 755 N N . LYS A 1 97 ? -15.875 -13.245 14.315 1.00 94.56 97 LYS A N 1
ATOM 756 C CA . LYS A 1 97 ? -17.198 -12.604 14.398 1.00 94.56 97 LYS A CA 1
ATOM 757 C C . LYS A 1 97 ? -17.103 -11.108 14.719 1.00 94.56 97 LYS A C 1
ATOM 759 O O . LYS A 1 97 ? -17.934 -10.576 15.450 1.00 94.56 97 LYS A O 1
ATOM 764 N N . VAL A 1 98 ? -16.063 -10.447 14.212 1.00 95.81 98 VAL A N 1
ATOM 765 C CA . VAL A 1 98 ? -15.871 -9.007 14.388 1.00 95.81 98 VAL A CA 1
ATOM 766 C C . VAL A 1 98 ? -16.177 -8.297 13.075 1.00 95.81 98 VAL A C 1
ATOM 768 O O . VAL A 1 98 ? -15.572 -8.598 12.047 1.00 95.81 98 VAL A O 1
ATOM 771 N N . VAL A 1 99 ? -17.103 -7.344 13.113 1.00 96.00 99 VAL A N 1
ATOM 772 C CA . VAL A 1 99 ? -17.457 -6.498 11.967 1.00 96.00 99 VAL A CA 1
ATOM 773 C C . VAL A 1 99 ? -16.814 -5.132 12.154 1.00 96.00 99 VAL A C 1
ATOM 775 O O . VAL A 1 99 ? -16.985 -4.496 13.191 1.00 96.00 99 VAL A O 1
ATOM 778 N N . LEU A 1 100 ? -16.050 -4.689 11.160 1.00 96.00 100 LEU A N 1
ATOM 779 C CA . LEU A 1 100 ? -15.362 -3.407 11.175 1.00 96.00 100 LEU A CA 1
ATOM 780 C C . LEU A 1 100 ? -16.128 -2.392 10.324 1.00 96.00 100 LEU A C 1
ATOM 782 O O . LEU A 1 100 ? -16.194 -2.507 9.099 1.00 96.00 100 LEU A O 1
ATOM 786 N N . GLU A 1 101 ? -16.639 -1.350 10.964 1.00 96.12 101 GLU A N 1
ATOM 787 C CA . GLU A 1 101 ? -17.233 -0.201 10.292 1.00 96.12 101 GLU A CA 1
ATOM 788 C C . GLU A 1 101 ? -16.232 0.948 10.279 1.00 96.12 101 GLU A C 1
ATOM 790 O O . GLU A 1 101 ? -15.811 1.439 11.321 1.00 96.12 101 GLU A O 1
ATOM 795 N N . VAL A 1 102 ? -15.800 1.362 9.087 1.00 96.31 102 VAL A N 1
ATOM 796 C CA . VAL A 1 102 ? -14.768 2.395 8.933 1.00 96.31 102 VAL A CA 1
ATOM 797 C C . VAL A 1 102 ? -15.346 3.616 8.246 1.00 96.31 102 VAL A C 1
ATOM 799 O O . VAL A 1 102 ? -15.665 3.566 7.050 1.00 96.31 102 VAL A O 1
ATOM 802 N N . ASP A 1 103 ? -15.396 4.715 8.994 1.00 95.19 103 ASP A N 1
ATOM 803 C CA . ASP A 1 103 ? -15.871 6.007 8.520 1.00 95.19 103 ASP A CA 1
ATOM 804 C C . ASP A 1 103 ? -15.007 6.551 7.384 1.00 95.19 103 ASP A C 1
ATOM 806 O O . ASP A 1 103 ? -13.788 6.350 7.337 1.00 95.19 103 ASP A O 1
ATOM 810 N N . GLN A 1 104 ? -15.621 7.362 6.517 1.00 93.38 104 GLN A N 1
ATOM 811 C CA . GLN A 1 104 ? -14.898 8.043 5.442 1.00 93.38 104 GLN A CA 1
ATOM 812 C C . GLN A 1 104 ? -13.727 8.875 5.981 1.00 93.38 104 GLN A C 1
ATOM 814 O O . GLN A 1 104 ? -12.635 8.829 5.428 1.00 93.38 104 GLN A O 1
ATOM 819 N N . SER A 1 105 ? -13.910 9.549 7.123 1.00 93.12 105 SER A N 1
ATOM 820 C CA . SER A 1 105 ? -12.837 10.339 7.735 1.00 93.12 105 SER A CA 1
ATOM 821 C C . SER A 1 105 ? -11.599 9.497 8.065 1.00 93.12 105 SER A C 1
ATOM 823 O O . SER A 1 105 ? -10.474 9.958 7.874 1.00 93.12 105 SER A O 1
ATOM 825 N N . ALA A 1 106 ? -11.786 8.257 8.531 1.00 95.06 106 ALA A N 1
ATOM 826 C CA . ALA A 1 106 ? -10.690 7.347 8.844 1.00 95.06 106 ALA A CA 1
ATOM 827 C C . ALA A 1 106 ? -9.991 6.868 7.568 1.00 95.06 106 ALA A C 1
ATOM 829 O O . ALA A 1 106 ? -8.763 6.785 7.545 1.00 95.06 106 ALA A O 1
ATOM 830 N N . ARG A 1 107 ? -10.752 6.610 6.495 1.00 94.38 107 ARG A N 1
ATOM 831 C CA . ARG A 1 107 ? -10.204 6.256 5.174 1.00 94.38 107 ARG A CA 1
ATOM 832 C C . ARG A 1 107 ? -9.333 7.372 4.616 1.00 94.38 107 ARG A C 1
ATOM 834 O O . ARG A 1 107 ? -8.193 7.104 4.239 1.00 94.38 107 ARG A O 1
ATOM 841 N N . ASP A 1 108 ? -9.825 8.605 4.656 1.00 92.50 108 ASP A N 1
ATOM 842 C CA . ASP A 1 108 ? -9.096 9.785 4.186 1.00 92.50 108 ASP A CA 1
ATOM 843 C C . ASP A 1 108 ? -7.805 9.978 4.994 1.00 92.50 108 ASP A C 1
ATOM 845 O O . ASP A 1 108 ? -6.720 10.132 4.433 1.00 92.50 108 ASP A O 1
ATOM 849 N N . TRP A 1 109 ? -7.888 9.859 6.323 1.00 94.06 109 TRP A N 1
ATOM 850 C CA . TRP A 1 109 ? -6.717 9.968 7.191 1.00 94.06 109 TRP A CA 1
ATOM 851 C C . TRP A 1 109 ? -5.666 8.891 6.893 1.00 94.06 109 TRP A C 1
ATOM 853 O O . TRP A 1 109 ? -4.468 9.185 6.865 1.00 94.06 109 TRP A O 1
ATOM 863 N N . MET A 1 110 ? -6.092 7.649 6.640 1.00 94.12 110 MET A N 1
ATOM 864 C CA . MET A 1 110 ? -5.183 6.576 6.234 1.00 94.12 110 MET A CA 1
ATOM 865 C C . MET A 1 110 ? -4.565 6.851 4.864 1.00 94.12 110 MET A C 1
ATOM 867 O O . MET A 1 110 ? -3.363 6.654 4.710 1.00 94.12 110 MET A O 1
ATOM 871 N N . ALA A 1 111 ? -5.338 7.343 3.892 1.00 92.38 111 ALA A N 1
ATOM 872 C CA . ALA A 1 111 ? -4.837 7.704 2.566 1.00 92.38 111 ALA A CA 1
ATOM 873 C C . ALA A 1 111 ? -3.745 8.784 2.642 1.00 92.38 111 ALA A C 1
ATOM 875 O O . ALA A 1 111 ? -2.701 8.652 2.002 1.00 92.38 111 ALA A O 1
ATOM 876 N N . GLU A 1 112 ? -3.946 9.804 3.478 1.00 90.44 112 GLU A N 1
ATOM 877 C CA . GLU A 1 112 ? -2.984 10.888 3.692 1.00 90.44 112 GLU A CA 1
ATOM 878 C C . GLU A 1 112 ? -1.712 10.426 4.419 1.00 90.44 112 GLU A C 1
ATOM 880 O O . GLU A 1 112 ? -0.607 10.794 4.024 1.00 90.44 112 GLU A O 1
ATOM 885 N N . ASN A 1 113 ? -1.843 9.617 5.476 1.00 91.50 113 ASN A N 1
ATOM 886 C CA . ASN A 1 113 ? -0.717 9.254 6.350 1.00 91.50 113 ASN A CA 1
ATOM 887 C C . ASN A 1 113 ? -0.025 7.938 5.954 1.00 91.50 113 ASN A C 1
ATOM 889 O O . ASN A 1 113 ? 1.097 7.660 6.377 1.00 91.50 113 ASN A O 1
ATOM 893 N N . GLY A 1 114 ? -0.689 7.103 5.159 1.00 89.81 114 GLY A N 1
ATOM 894 C CA . GLY A 1 114 ? -0.196 5.812 4.684 1.00 89.81 114 GLY A CA 1
ATOM 895 C C . GLY A 1 114 ? 0.473 5.869 3.309 1.00 89.81 114 GLY A C 1
ATOM 896 O O . GLY A 1 114 ? 0.928 4.835 2.808 1.00 89.81 114 GLY A O 1
ATOM 897 N N . TYR A 1 115 ? 0.550 7.052 2.699 1.00 89.31 115 TYR A N 1
ATOM 898 C CA . TYR A 1 115 ? 1.204 7.267 1.417 1.00 89.31 115 TYR A CA 1
ATOM 899 C C . TYR A 1 115 ? 2.445 8.141 1.548 1.00 89.31 115 TYR A C 1
ATOM 901 O O . TYR A 1 115 ? 2.431 9.211 2.146 1.00 89.31 115 TYR A O 1
ATOM 909 N N . ASP A 1 116 ? 3.515 7.699 0.901 1.00 85.19 116 ASP A N 1
ATOM 910 C CA . ASP A 1 116 ? 4.709 8.499 0.692 1.00 85.19 116 ASP A CA 1
ATOM 911 C C . ASP A 1 116 ? 5.072 8.454 -0.796 1.00 85.19 116 ASP A C 1
ATOM 913 O O . ASP A 1 116 ? 5.050 7.396 -1.423 1.00 85.19 116 ASP A O 1
ATOM 917 N N . ARG A 1 117 ? 5.415 9.597 -1.397 1.00 78.81 117 ARG A N 1
ATOM 918 C CA . ARG A 1 117 ? 5.690 9.673 -2.844 1.00 78.81 117 ARG A CA 1
ATOM 919 C C . ARG A 1 117 ? 6.892 8.819 -3.273 1.00 78.81 117 ARG A C 1
ATOM 921 O O . ARG A 1 117 ? 6.918 8.347 -4.407 1.00 78.81 117 ARG A O 1
ATOM 928 N N . LEU A 1 118 ? 7.880 8.626 -2.397 1.00 75.88 118 LEU A N 1
ATOM 929 C CA . LEU A 1 118 ? 9.068 7.802 -2.643 1.00 75.88 118 LEU A CA 1
ATOM 930 C C . LEU A 1 118 ? 8.810 6.323 -2.342 1.00 75.88 118 LEU A C 1
ATOM 932 O O . LEU A 1 118 ? 9.308 5.451 -3.053 1.00 75.88 118 LEU A O 1
ATOM 936 N N . MET A 1 119 ? 8.053 6.027 -1.285 1.00 79.56 119 MET A N 1
ATOM 937 C CA . MET A 1 119 ? 7.807 4.653 -0.831 1.00 79.56 119 MET A CA 1
ATOM 938 C C . MET A 1 119 ? 6.498 4.049 -1.359 1.00 79.56 119 MET A C 1
ATOM 940 O O . MET A 1 119 ? 6.246 2.858 -1.157 1.00 79.56 119 MET A O 1
ATOM 944 N N . GLY A 1 120 ? 5.672 4.837 -2.045 1.00 84.94 120 GLY A N 1
ATOM 945 C CA . GLY A 1 120 ? 4.323 4.471 -2.461 1.00 84.94 120 GLY A CA 1
ATOM 946 C C . GLY A 1 120 ? 3.412 4.206 -1.262 1.00 84.94 120 GLY A C 1
ATOM 947 O O . GLY A 1 120 ? 3.543 4.815 -0.205 1.00 84.94 120 GLY A O 1
ATOM 948 N N . ALA A 1 121 ? 2.508 3.238 -1.406 1.00 86.69 121 ALA A N 1
ATOM 949 C CA . ALA A 1 121 ? 1.610 2.805 -0.333 1.00 86.69 121 ALA A CA 1
ATOM 950 C C . ALA A 1 121 ? 2.253 1.817 0.665 1.00 86.69 121 ALA A C 1
ATOM 952 O O . ALA A 1 121 ? 1.555 1.196 1.458 1.00 86.69 121 ALA A O 1
ATOM 953 N N . ARG A 1 122 ? 3.581 1.619 0.645 1.00 86.38 122 ARG A N 1
ATOM 954 C CA . ARG A 1 122 ? 4.258 0.740 1.622 1.00 86.38 122 ARG A CA 1
ATOM 955 C C . ARG A 1 122 ? 4.033 1.167 3.084 1.00 86.38 122 ARG A C 1
ATOM 957 O O . ARG A 1 122 ? 3.836 0.272 3.908 1.00 86.38 122 ARG A O 1
ATOM 964 N N . PRO A 1 123 ? 4.030 2.471 3.437 1.00 90.81 123 PRO A N 1
ATOM 965 C CA . PRO A 1 123 ? 3.715 2.903 4.798 1.00 90.81 123 PRO A CA 1
ATOM 966 C C . PRO A 1 123 ? 2.301 2.505 5.244 1.00 90.81 123 PRO A C 1
ATOM 968 O O . PRO A 1 123 ? 2.106 2.237 6.428 1.00 90.81 123 PRO A O 1
ATOM 971 N N . MET A 1 124 ? 1.350 2.374 4.311 1.00 92.62 124 MET A N 1
ATOM 972 C CA . MET A 1 124 ? -0.047 2.012 4.582 1.00 92.62 124 MET A CA 1
ATOM 973 C C . MET A 1 124 ? -0.177 0.729 5.395 1.00 92.62 124 MET A C 1
ATOM 975 O O . MET A 1 124 ? -0.899 0.682 6.387 1.00 92.62 124 MET A O 1
ATOM 979 N N . GLN A 1 125 ? 0.562 -0.314 5.013 1.00 90.38 125 GLN A N 1
ATOM 980 C CA . GLN A 1 125 ? 0.492 -1.597 5.706 1.00 90.38 125 GLN A CA 1
ATOM 981 C C . GLN A 1 125 ? 0.938 -1.463 7.167 1.00 90.38 125 GLN A C 1
ATOM 983 O O . GLN A 1 125 ? 0.332 -2.054 8.058 1.00 90.38 125 GLN A O 1
ATOM 988 N N . ARG A 1 126 ? 1.981 -0.663 7.423 1.00 91.94 126 ARG A N 1
ATOM 989 C CA . ARG A 1 126 ? 2.455 -0.386 8.782 1.00 91.94 126 ARG A CA 1
ATOM 990 C C . ARG A 1 126 ? 1.435 0.438 9.562 1.00 91.94 126 ARG A C 1
ATOM 992 O O . ARG A 1 126 ? 1.186 0.131 10.721 1.00 91.94 126 ARG A O 1
ATOM 999 N N . LEU A 1 127 ? 0.845 1.447 8.932 1.00 94.19 127 LEU A N 1
ATOM 1000 C CA . LEU A 1 127 ? -0.172 2.297 9.541 1.00 94.19 127 LEU A CA 1
ATOM 1001 C C . LEU A 1 127 ? -1.389 1.472 9.991 1.00 94.19 127 LEU A C 1
ATOM 1003 O O . LEU A 1 127 ? -1.775 1.542 11.153 1.00 94.19 127 LEU A O 1
ATOM 1007 N N . ILE A 1 128 ? -1.914 0.607 9.119 1.00 93.62 128 ILE A N 1
ATOM 1008 C CA . ILE A 1 128 ? -3.020 -0.313 9.433 1.00 93.62 128 ILE A CA 1
ATOM 1009 C C . ILE A 1 128 ? -2.616 -1.326 10.510 1.00 93.62 128 ILE A C 1
ATOM 1011 O O . ILE A 1 128 ? -3.402 -1.635 11.406 1.00 93.62 128 ILE A O 1
ATOM 1015 N N . GLN A 1 129 ? -1.382 -1.834 10.464 1.00 93.31 129 GLN A N 1
ATOM 1016 C CA . GLN A 1 129 ? -0.884 -2.751 11.486 1.00 93.31 129 GLN A CA 1
ATOM 1017 C C . GLN A 1 129 ? -0.876 -2.106 12.882 1.00 93.31 129 GLN A C 1
ATOM 1019 O O . GLN A 1 129 ? -1.301 -2.738 13.847 1.00 93.31 129 GLN A O 1
ATOM 1024 N N . GLU A 1 130 ? -0.373 -0.877 12.990 1.00 94.25 130 GLU A N 1
ATOM 1025 C CA . GLU A 1 130 ? -0.235 -0.160 14.260 1.00 94.25 130 GLU A CA 1
ATOM 1026 C C . GLU A 1 130 ? -1.575 0.366 14.783 1.00 94.25 130 GLU A C 1
ATOM 1028 O O . GLU A 1 130 ? -1.866 0.199 15.963 1.00 94.25 130 GLU A O 1
ATOM 1033 N N . HIS A 1 131 ? -2.393 0.972 13.920 1.00 94.69 131 HIS A N 1
ATOM 1034 C CA . HIS A 1 131 ? -3.602 1.682 14.343 1.00 94.69 131 HIS A CA 1
ATOM 1035 C C . HIS A 1 131 ? -4.878 0.843 14.311 1.00 94.69 131 HIS A C 1
ATOM 1037 O O . HIS A 1 131 ? -5.840 1.234 14.957 1.00 94.69 131 HIS A O 1
ATOM 1043 N N . LEU A 1 132 ? -4.907 -0.284 13.590 1.00 94.75 132 LEU A N 1
ATOM 1044 C CA . LEU A 1 132 ? -6.081 -1.163 13.537 1.00 94.75 132 LEU A CA 1
ATOM 1045 C C . LEU A 1 132 ? -5.771 -2.551 14.083 1.00 94.75 132 LEU A C 1
ATOM 1047 O O . LEU A 1 132 ? -6.356 -2.966 15.078 1.00 94.75 132 LEU A O 1
ATOM 1051 N N . LYS A 1 133 ? -4.821 -3.274 13.475 1.00 95.00 133 LYS A N 1
ATOM 1052 C CA . LYS A 1 133 ? -4.597 -4.691 13.817 1.00 95.00 133 LYS A CA 1
ATOM 1053 C C . LYS A 1 133 ? -4.164 -4.898 15.262 1.00 95.00 133 LYS A C 1
ATOM 1055 O O . LYS A 1 133 ? -4.650 -5.827 15.895 1.00 95.00 133 LYS A O 1
ATOM 1060 N N . LYS A 1 134 ? -3.249 -4.072 15.779 1.00 95.38 134 LYS A N 1
ATOM 1061 C CA . LYS A 1 134 ? -2.794 -4.183 17.172 1.00 95.38 134 LYS A CA 1
ATOM 1062 C C . LYS A 1 134 ? -3.928 -3.910 18.177 1.00 95.38 134 LYS A C 1
ATOM 1064 O O . LYS A 1 134 ? -4.175 -4.812 18.974 1.00 95.38 134 LYS A O 1
ATOM 1069 N N . PRO A 1 135 ? -4.649 -2.769 18.119 1.00 94.94 135 PRO A N 1
ATOM 1070 C CA . PRO A 1 135 ? -5.796 -2.531 18.998 1.00 94.94 135 PRO A CA 1
ATOM 1071 C C . PRO A 1 135 ? -6.868 -3.621 18.907 1.00 94.94 135 PRO A C 1
ATOM 1073 O O . PRO A 1 135 ? -7.296 -4.142 19.931 1.00 94.94 135 PRO A O 1
ATOM 1076 N N . LEU A 1 136 ? -7.240 -4.044 17.692 1.00 95.69 136 LEU A N 1
ATOM 1077 C CA . LEU A 1 136 ? -8.230 -5.109 17.499 1.00 95.69 136 LEU A CA 1
ATOM 1078 C C . LEU A 1 136 ? -7.776 -6.435 18.111 1.00 95.69 136 LEU A C 1
ATOM 1080 O O . LEU A 1 136 ? -8.568 -7.118 18.750 1.00 95.69 136 LEU A O 1
ATOM 1084 N N . ALA A 1 137 ? -6.503 -6.803 17.948 1.00 94.81 137 ALA A N 1
ATOM 1085 C CA . ALA A 1 137 ? -5.971 -8.020 18.548 1.00 94.81 137 ALA A CA 1
ATOM 1086 C C . ALA A 1 137 ? -6.049 -7.978 20.080 1.00 94.81 137 ALA A C 1
ATOM 1088 O O . ALA A 1 137 ? -6.397 -8.983 20.692 1.00 94.81 137 ALA A O 1
ATOM 1089 N N . GLU A 1 138 ? -5.766 -6.833 20.700 1.00 95.19 138 GLU A N 1
ATOM 1090 C CA . GLU A 1 138 ? -5.894 -6.659 22.150 1.00 95.19 138 GLU A CA 1
ATOM 1091 C C . GLU A 1 138 ? -7.356 -6.778 22.606 1.00 95.19 138 GLU A C 1
ATOM 1093 O O . GLU A 1 138 ? -7.646 -7.524 23.541 1.00 95.19 138 GLU A O 1
ATOM 1098 N N . MET A 1 139 ? -8.288 -6.144 21.888 1.00 94.25 139 MET A N 1
ATOM 1099 C CA . MET A 1 139 ? -9.727 -6.222 22.172 1.00 94.25 139 MET A CA 1
ATOM 1100 C C . MET A 1 139 ? -10.286 -7.643 22.009 1.00 94.25 139 MET A C 1
ATOM 1102 O O . MET A 1 139 ? -11.128 -8.057 22.800 1.00 94.25 139 MET A O 1
ATOM 1106 N N . ILE A 1 140 ? -9.802 -8.400 21.019 1.00 94.38 140 ILE A N 1
ATOM 1107 C CA . ILE A 1 140 ? -10.197 -9.797 20.761 1.00 94.38 140 ILE A CA 1
ATOM 1108 C C . ILE A 1 140 ? -9.568 -10.765 21.768 1.00 94.38 140 ILE A C 1
ATOM 1110 O O . ILE A 1 140 ? -10.149 -11.800 22.071 1.00 94.38 140 ILE A O 1
ATOM 1114 N N . LEU A 1 141 ? -8.361 -10.493 22.260 1.00 92.69 141 LEU A N 1
ATOM 1115 C CA . LEU A 1 141 ? -7.689 -11.400 23.193 1.00 92.69 141 LEU A CA 1
ATOM 1116 C C . LEU A 1 141 ? -8.101 -11.167 24.646 1.00 92.69 141 LEU A C 1
ATOM 1118 O O . LEU A 1 141 ? -8.171 -12.125 25.413 1.00 92.69 141 LEU A O 1
ATOM 1122 N N . PHE A 1 142 ? -8.317 -9.908 25.029 1.00 93.00 142 PHE A N 1
ATOM 1123 C CA . PHE A 1 142 ? -8.436 -9.510 26.433 1.00 93.00 142 PHE A CA 1
ATOM 1124 C C . PHE A 1 142 ? -9.564 -8.511 26.713 1.00 93.00 142 PHE A C 1
ATOM 1126 O O . PHE A 1 142 ? -9.793 -8.188 27.877 1.00 93.00 142 PHE A O 1
ATOM 1133 N N . GLY A 1 143 ? -10.219 -7.982 25.680 1.00 90.25 143 GLY A N 1
ATOM 1134 C CA . GLY A 1 143 ? -11.192 -6.901 25.808 1.00 90.25 143 GLY A CA 1
ATOM 1135 C C . GLY A 1 143 ? -12.622 -7.317 25.485 1.00 90.25 143 GLY A C 1
ATOM 1136 O O . GLY A 1 143 ? -12.997 -8.485 25.552 1.00 90.25 143 GLY A O 1
ATOM 1137 N N . GLU A 1 144 ? -13.415 -6.319 25.106 1.00 88.25 144 GLU A N 1
ATOM 1138 C CA . GLU A 1 144 ? -14.863 -6.419 24.880 1.00 88.25 144 GLU A CA 1
ATOM 1139 C C . GLU A 1 144 ? -15.259 -7.384 23.748 1.00 88.25 144 GLU A C 1
ATOM 1141 O O . GLU A 1 144 ? -16.398 -7.833 23.700 1.00 88.25 144 GLU A O 1
ATOM 1146 N N . LEU A 1 145 ? -14.325 -7.748 22.860 1.00 92.00 145 LEU A N 1
ATOM 1147 C CA . LEU A 1 145 ? -14.583 -8.648 21.728 1.00 92.00 145 LEU A CA 1
ATOM 1148 C C . LEU A 1 145 ? -14.211 -10.112 22.020 1.00 92.00 145 LEU A C 1
ATOM 1150 O O . LEU A 1 145 ? -14.403 -10.964 21.152 1.00 92.00 145 LEU A O 1
ATOM 1154 N N . ALA A 1 146 ? -13.658 -10.419 23.199 1.00 89.94 146 ALA A N 1
ATOM 1155 C CA . ALA A 1 146 ? -13.044 -11.719 23.473 1.00 89.94 146 ALA A CA 1
ATOM 1156 C C . ALA A 1 146 ? -14.030 -12.895 23.497 1.00 89.94 146 ALA A C 1
ATOM 1158 O O . ALA A 1 146 ? -13.704 -13.984 23.019 1.00 89.94 146 ALA A O 1
ATOM 1159 N N . ASP A 1 147 ? -15.240 -12.677 24.012 1.00 86.31 147 ASP A N 1
ATOM 1160 C CA . ASP A 1 147 ? -16.197 -13.764 24.228 1.00 86.31 147 ASP A CA 1
ATOM 1161 C C . ASP A 1 147 ? -17.060 -14.053 22.991 1.00 86.31 147 ASP A C 1
ATOM 1163 O O . ASP A 1 147 ? -17.323 -15.217 22.659 1.00 86.31 147 ASP A O 1
ATOM 1167 N N . HIS A 1 148 ? -17.534 -13.010 22.303 1.00 87.88 148 HIS A N 1
ATOM 1168 C CA . HIS A 1 148 ? -18.583 -13.142 21.282 1.00 87.88 148 HIS A CA 1
ATOM 1169 C C . HIS A 1 148 ? -18.304 -12.406 19.965 1.00 87.88 148 HIS A C 1
ATOM 1171 O O . HIS A 1 148 ? -19.105 -12.535 19.036 1.00 87.88 148 HIS A O 1
ATOM 1177 N N . GLY A 1 149 ? -17.173 -11.706 19.842 1.00 91.94 149 GLY A N 1
ATOM 1178 C CA . GLY A 1 149 ? -16.970 -10.746 18.759 1.00 91.94 149 GLY A CA 1
ATOM 1179 C C . GLY A 1 149 ? -17.853 -9.510 18.949 1.00 91.94 149 GLY A C 1
ATOM 1180 O O . GLY A 1 149 ? -18.210 -9.177 20.077 1.00 91.94 149 GLY A O 1
ATOM 1181 N N . GLY A 1 150 ? -18.194 -8.819 17.863 1.00 95.19 150 GLY A N 1
ATOM 1182 C CA . GLY A 1 150 ? -19.005 -7.601 17.919 1.00 95.19 150 GLY A CA 1
ATOM 1183 C C . GLY A 1 150 ? -18.712 -6.628 16.782 1.00 95.19 150 GLY A C 1
ATOM 1184 O O . GLY A 1 150 ? -17.913 -6.919 15.889 1.00 95.19 150 GLY A O 1
ATOM 1185 N N . ASN A 1 151 ? -19.345 -5.458 16.834 1.00 95.56 151 ASN A N 1
ATOM 1186 C CA . ASN A 1 151 ? -19.161 -4.417 15.832 1.00 95.56 151 ASN A CA 1
ATOM 1187 C C . ASN A 1 151 ? -18.214 -3.344 16.367 1.00 95.56 151 ASN A C 1
ATOM 1189 O O . ASN A 1 151 ? -18.327 -2.907 17.513 1.00 95.56 151 ASN A O 1
ATOM 1193 N N . VAL A 1 152 ? -17.262 -2.934 15.534 1.00 96.62 152 VAL A N 1
ATOM 1194 C CA . VAL A 1 152 ? -16.241 -1.948 15.881 1.00 96.62 152 VAL A CA 1
ATOM 1195 C C . VAL A 1 152 ? -16.314 -0.796 14.897 1.00 96.62 152 VAL A C 1
ATOM 1197 O O . VAL A 1 152 ? -16.045 -0.977 13.710 1.00 96.62 152 VAL A O 1
ATOM 1200 N N . ALA A 1 153 ? -16.629 0.390 15.403 1.00 96.38 153 ALA A N 1
ATOM 1201 C CA . ALA A 1 153 ? -16.581 1.627 14.645 1.00 96.38 153 ALA A CA 1
ATOM 1202 C C . ALA A 1 153 ? -15.161 2.204 14.679 1.00 96.38 153 ALA A C 1
ATOM 1204 O O . ALA A 1 153 ? -14.533 2.299 15.735 1.00 96.38 153 ALA A O 1
ATOM 1205 N N . VAL A 1 154 ? -14.656 2.611 13.517 1.00 96.75 154 VAL A N 1
ATOM 1206 C CA . VAL A 1 154 ? -13.347 3.238 13.341 1.00 96.75 154 VAL A CA 1
ATOM 1207 C C . VAL A 1 154 ? -13.536 4.660 12.843 1.00 96.75 154 VAL A C 1
ATOM 1209 O O . VAL A 1 154 ? -13.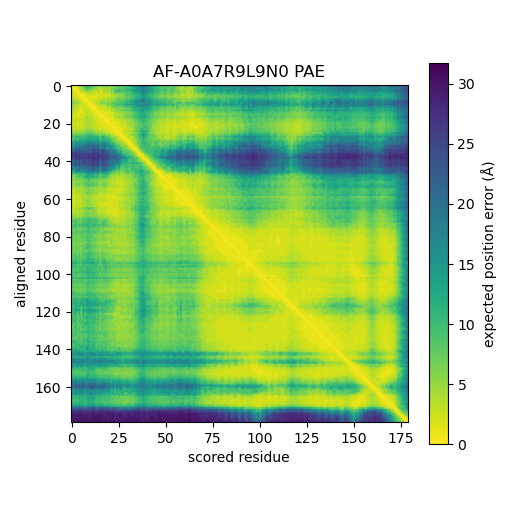990 4.887 11.720 1.00 96.75 154 VAL A O 1
ATOM 1212 N N . SER A 1 155 ? -13.092 5.615 13.652 1.00 95.19 155 SER A N 1
ATOM 1213 C CA . SER A 1 155 ? -13.152 7.043 13.344 1.00 95.19 155 SER A CA 1
ATOM 1214 C C . SER A 1 155 ? -11.797 7.722 13.562 1.00 95.19 155 SER A C 1
ATOM 1216 O O . SER A 1 155 ? -10.863 7.156 14.138 1.00 95.19 155 SER A O 1
ATOM 1218 N N . VAL A 1 156 ? -11.646 8.952 13.067 1.00 94.88 156 VAL A N 1
ATOM 1219 C CA . VAL A 1 156 ? -10.410 9.725 13.264 1.00 94.88 156 VAL A CA 1
ATOM 1220 C C . VAL A 1 156 ? -10.355 10.305 14.669 1.00 94.88 156 VAL A C 1
ATOM 1222 O O . VAL A 1 156 ? -11.193 11.121 15.057 1.00 94.88 156 VAL A O 1
ATOM 1225 N N . LYS A 1 157 ? -9.272 10.003 15.385 1.00 92.19 157 LYS A N 1
ATOM 1226 C CA . LYS A 1 157 ? -8.938 10.655 16.647 1.00 92.19 157 LYS A CA 1
ATOM 1227 C C . LYS A 1 157 ? -8.428 12.070 16.388 1.00 92.19 157 LYS A C 1
ATOM 1229 O O . LYS A 1 157 ? -7.409 12.258 15.715 1.00 92.19 157 LYS A O 1
ATOM 1234 N N . LYS A 1 158 ? -9.095 13.072 16.965 1.00 90.25 158 LYS A N 1
ATOM 1235 C CA . LYS A 1 158 ? -8.672 14.478 16.901 1.00 90.25 158 LYS A CA 1
ATOM 1236 C C . LYS A 1 158 ? -8.222 14.986 18.269 1.00 90.25 158 LYS A C 1
ATOM 1238 O O . LYS A 1 158 ? -8.968 14.903 19.236 1.00 90.25 158 LYS A O 1
ATOM 1243 N N . GLU A 1 159 ? -7.036 15.585 18.328 1.00 87.81 159 GLU A N 1
ATOM 1244 C CA . GLU A 1 159 ? -6.520 16.306 19.498 1.00 87.81 159 GLU A CA 1
ATOM 1245 C C . GLU A 1 159 ? -6.174 17.743 19.088 1.00 87.81 159 GLU A C 1
ATOM 1247 O O . GLU A 1 159 ? -5.487 17.970 18.092 1.00 87.81 159 GLU A O 1
ATOM 1252 N N . ASN A 1 160 ? -6.682 18.741 19.822 1.00 84.38 160 ASN A N 1
ATOM 1253 C CA . ASN A 1 160 ? -6.506 20.171 19.508 1.00 84.38 160 ASN A CA 1
ATOM 1254 C C . ASN A 1 160 ? -6.864 20.542 18.051 1.00 84.38 160 ASN A C 1
ATOM 1256 O O . ASN A 1 160 ? -6.208 21.374 17.425 1.00 84.38 160 ASN A O 1
ATOM 1260 N N . GLY A 1 161 ? -7.885 19.886 17.488 1.00 80.19 161 GLY A N 1
ATOM 1261 C CA . GLY A 1 161 ? -8.327 20.093 16.106 1.00 80.19 161 GLY A CA 1
ATOM 1262 C C . GLY A 1 161 ? -7.459 19.418 15.035 1.00 80.19 161 GLY A C 1
ATOM 1263 O O . GLY A 1 161 ? -7.782 19.532 13.856 1.00 80.19 161 GLY A O 1
ATOM 1264 N N . LYS A 1 162 ? -6.397 18.693 15.412 1.00 81.38 162 LYS A N 1
ATOM 1265 C CA . LYS A 1 162 ? -5.546 17.931 14.486 1.00 81.38 162 LYS A CA 1
ATOM 1266 C C . LYS A 1 162 ? -5.857 16.442 14.561 1.00 81.38 162 LYS A C 1
ATOM 1268 O O . LYS A 1 162 ? -6.033 15.906 15.650 1.00 81.38 162 LYS A O 1
ATOM 1273 N N . ALA A 1 163 ? -5.900 15.779 13.410 1.00 84.44 163 ALA A N 1
ATOM 1274 C CA . ALA A 1 163 ? -6.027 14.330 13.335 1.00 84.44 163 ALA A CA 1
ATOM 1275 C C . ALA A 1 163 ? -4.707 13.669 13.764 1.00 84.44 163 ALA A C 1
ATOM 1277 O O . ALA A 1 163 ? -3.673 13.897 13.138 1.00 8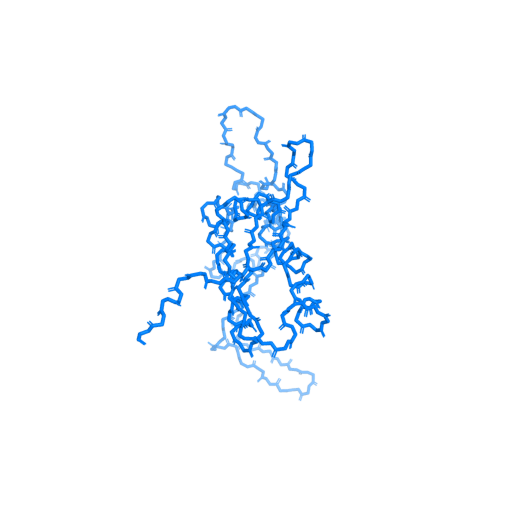4.44 163 ALA A O 1
ATOM 1278 N N . VAL A 1 164 ? -4.738 12.891 14.845 1.00 87.31 164 VAL A N 1
ATOM 1279 C CA . VAL A 1 164 ? -3.543 12.288 15.469 1.00 87.31 164 VAL A CA 1
ATOM 1280 C C . VAL A 1 164 ? -3.512 10.762 15.377 1.00 87.31 164 VAL A C 1
ATOM 1282 O O . VAL A 1 164 ? -2.510 10.150 15.736 1.00 87.31 164 VAL A O 1
ATOM 1285 N N . GLY A 1 165 ? -4.591 10.133 14.912 1.00 90.25 165 GLY A N 1
ATOM 1286 C CA . GLY A 1 165 ? -4.691 8.681 14.824 1.00 90.25 165 GLY A CA 1
ATOM 1287 C C . GLY A 1 165 ? -6.106 8.212 14.526 1.00 90.25 165 GLY A C 1
ATOM 1288 O O . GLY A 1 165 ? -6.965 9.000 14.128 1.00 90.25 165 GLY A O 1
ATOM 1289 N N . LEU A 1 166 ? -6.340 6.930 14.784 1.00 94.38 166 LEU A N 1
ATOM 1290 C CA . LEU A 1 166 ? -7.655 6.301 14.731 1.00 94.38 166 LEU A CA 1
ATOM 1291 C C . LEU A 1 166 ? -8.130 5.957 16.145 1.00 94.38 166 LEU A C 1
ATOM 1293 O O . LEU A 1 166 ? -7.315 5.620 17.009 1.00 94.38 166 LEU A O 1
ATOM 1297 N N . THR A 1 167 ? -9.436 6.051 16.357 1.00 94.19 167 THR A N 1
ATOM 1298 C CA . THR A 1 167 ? -10.135 5.563 17.548 1.00 94.19 167 THR A CA 1
ATOM 1299 C C . THR A 1 167 ? -11.004 4.381 17.136 1.00 94.19 167 THR A C 1
ATOM 1301 O O . THR A 1 167 ? -11.612 4.416 16.065 1.00 94.19 167 THR A O 1
ATOM 1304 N N . LEU A 1 168 ? -11.033 3.340 17.969 1.00 95.38 168 LEU A N 1
ATOM 1305 C CA . LEU A 1 168 ? -11.876 2.163 17.792 1.00 95.38 168 LEU A CA 1
ATOM 1306 C C . LEU A 1 168 ? -12.851 2.098 18.962 1.00 95.38 168 LEU A C 1
ATOM 1308 O O . LEU A 1 168 ? -12.416 2.130 20.113 1.00 95.38 168 LEU A O 1
ATOM 1312 N N . GLU A 1 169 ? -14.140 2.004 18.665 1.00 94.38 169 GLU A N 1
ATOM 1313 C CA . GLU A 1 169 ? -15.204 1.929 19.665 1.00 94.38 169 GLU A CA 1
ATOM 1314 C C . GLU A 1 169 ? -16.081 0.715 19.367 1.00 94.38 169 GLU A C 1
ATOM 1316 O O . GLU A 1 169 ? -16.524 0.529 18.232 1.00 94.38 169 GLU A O 1
ATOM 1321 N N . VAL A 1 170 ? -16.301 -0.135 20.372 1.00 93.75 170 VAL A N 1
ATOM 1322 C CA . VAL A 1 170 ? -17.259 -1.240 20.256 1.00 93.75 170 VAL A CA 1
ATOM 1323 C C . VAL A 1 170 ? -18.656 -0.677 20.443 1.00 93.75 170 VAL A C 1
ATOM 1325 O O . VAL A 1 170 ? -18.888 0.144 21.332 1.00 93.75 170 VAL A O 1
ATOM 1328 N N . PHE A 1 171 ? -19.590 -1.122 19.615 1.00 91.50 171 PHE A N 1
ATOM 1329 C CA . PHE A 1 171 ? -20.989 -0.756 19.756 1.00 91.50 171 PHE A CA 1
ATOM 1330 C C . PHE A 1 171 ? -21.895 -1.967 19.544 1.00 91.50 171 PHE A C 1
ATOM 1332 O O . PHE A 1 171 ? -21.553 -2.920 18.843 1.00 91.50 171 PHE A O 1
ATOM 1339 N N . GLU A 1 172 ? -23.068 -1.918 20.170 1.00 82.56 172 GLU A N 1
ATOM 1340 C CA . GLU A 1 172 ? -24.140 -2.877 19.925 1.00 82.56 172 GLU A CA 1
ATOM 1341 C C . GLU A 1 172 ? -25.021 -2.364 18.787 1.00 82.56 172 GLU A C 1
ATOM 1343 O O . GLU A 1 172 ? -25.477 -1.217 18.800 1.00 82.56 172 GLU A O 1
ATOM 1348 N N . ASP A 1 173 ? -25.270 -3.219 17.801 1.00 69.56 173 ASP A N 1
ATOM 1349 C CA . ASP A 1 173 ? -26.167 -2.894 16.702 1.00 69.56 173 ASP A CA 1
ATOM 1350 C C . ASP A 1 173 ? -27.617 -2.870 17.207 1.00 69.56 173 ASP A C 1
ATOM 1352 O O . ASP A 1 173 ? -28.217 -3.907 17.498 1.00 69.56 173 ASP A O 1
ATOM 1356 N N . GLN A 1 174 ? -28.197 -1.675 17.336 1.00 55.84 174 GLN A N 1
ATOM 1357 C CA . GLN A 1 174 ? -29.586 -1.502 17.776 1.00 55.84 174 GLN A CA 1
ATOM 1358 C C . GLN A 1 174 ? -30.614 -1.859 16.685 1.00 55.84 174 GLN A C 1
ATOM 1360 O O . GLN A 1 174 ? -31.811 -1.685 16.907 1.00 55.84 174 GLN A O 1
ATOM 1365 N N . THR A 1 175 ? -30.194 -2.358 15.513 1.00 52.91 175 THR A N 1
ATOM 1366 C CA . THR A 1 175 ? -31.111 -2.662 14.398 1.00 52.91 175 THR A CA 1
ATOM 1367 C C . THR A 1 175 ? -31.664 -4.090 14.363 1.00 52.91 175 THR A C 1
ATOM 1369 O O . THR A 1 175 ? -32.484 -4.402 13.498 1.00 52.91 175 THR A O 1
ATOM 1372 N N . ALA A 1 176 ? -31.334 -4.952 15.327 1.00 46.22 176 ALA A N 1
ATOM 1373 C CA . ALA A 1 176 ? -32.004 -6.244 15.469 1.00 46.22 176 ALA A CA 1
ATOM 1374 C C . ALA A 1 176 ? -33.351 -6.095 16.210 1.00 46.22 176 ALA A C 1
ATOM 1376 O O . ALA A 1 176 ? -33.478 -6.465 17.377 1.00 46.22 176 ALA A O 1
ATOM 1377 N N . GLU A 1 177 ? -34.374 -5.562 15.532 1.00 38.19 177 GLU A N 1
ATOM 1378 C CA . GLU A 1 177 ? -35.766 -5.802 15.938 1.00 38.19 177 GLU A CA 1
ATOM 1379 C C . GLU A 1 177 ? -36.016 -7.325 15.930 1.00 38.19 177 GLU A C 1
ATOM 1381 O O . GLU A 1 177 ? -35.807 -7.972 14.897 1.00 38.19 177 GLU A O 1
ATOM 1386 N N . PRO A 1 178 ? -36.429 -7.939 17.053 1.00 52.47 178 PRO A N 1
ATOM 1387 C CA . PRO A 1 178 ? -36.776 -9.350 17.060 1.00 52.47 178 PRO A CA 1
ATOM 1388 C C . PRO A 1 178 ? -38.074 -9.551 16.269 1.00 52.47 178 PRO A C 1
ATOM 1390 O O . PRO A 1 178 ? -39.072 -8.871 16.518 1.00 52.47 178 PRO A O 1
ATOM 1393 N N . ALA A 1 179 ? -38.028 -10.480 15.312 1.00 44.97 179 ALA A N 1
ATOM 1394 C CA . ALA A 1 179 ? -39.195 -10.984 14.588 1.00 44.97 179 ALA A CA 1
ATOM 1395 C C . ALA A 1 179 ? -40.201 -11.691 15.511 1.00 44.97 179 ALA A C 1
ATOM 1397 O O . ALA A 1 179 ? -39.762 -12.312 16.510 1.00 44.97 179 ALA A O 1
#

Foldseek 3Di:
DVVQWDADPVRDIDGRPPPDDDDDDCQCLVLQPDDDPDPDDDPSVVVSVVSCPVVDPPVVVVPDPDDDDDHADDLVVLLVVLVVVVVVVQVVCVVLVAAEAEDPQQSVVLSVQQADRSCGNNSSVVQCCVQPVVVVVCCCVPRPSVPPHAYKYKHFDDDPNDGDGIDIDGDHDPPPPDD